Protein AF-X1UZ26-F1 (afdb_monomer_lite)

Secondary structure (DSSP, 8-state):
---EEE--SEETTTEE---SHHHHHHHHHHHHHS-GGGGGG--SEEE--HHHHHHHHHHHHHHTT----SS-EEEEEEEETTEEEEEEEEETTEEEEEE-S-----SSS-HHHHHTT-------TT-GGGS----------S--HHHHHHHHHH-GGGS-TTSSSS--HHHHHHHHHHHSEE----GGG-TT----EEPP-

InterPro domains:
  IPR036188 FAD/NAD(P)-binding domain superfamily [G3DSA:3.50.50.60] (10-134)
  IPR036188 FAD/NAD(P)-binding domain superfamily [SSF51905] (25-139)

Sequence (201 aa):
MCCSVFNCFYKSGHELIVKGNALEFVDELAKAEGPGSSWHNHKGHMIFDIERGKLTLIELLEKAGADYLCDTLATNVIMDGNAVKGVFIDSKSGREAIGAKVVVDATGDADIAHLAGAPLHQIHEGMGARGVRHSYCFRVGNVDVDNFVQYFINNPDQYSPYMDVDWDLKEAYAQYKETGTFLFPHGGGLPGVSAAVAAAR

Structure (mmCIF, N/CA/C/O backbone):
data_AF-X1UZ26-F1
#
_entry.id   AF-X1UZ26-F1
#
loop_
_atom_site.group_PDB
_atom_site.id
_atom_site.type_symbol
_atom_site.label_atom_id
_atom_site.label_alt_id
_atom_site.label_comp_id
_atom_site.label_asym_id
_atom_site.label_entity_id
_atom_site.label_seq_id
_atom_site.pdbx_PDB_ins_code
_atom_site.Cartn_x
_atom_site.Cartn_y
_atom_site.Cartn_z
_atom_site.occupancy
_atom_site.B_iso_or_equiv
_atom_site.auth_seq_id
_atom_site.auth_comp_id
_atom_site.auth_asym_id
_atom_site.auth_atom_id
_atom_site.pdbx_PDB_model_num
ATOM 1 N N . MET A 1 1 ? 10.019 -8.028 -0.158 1.00 52.72 1 MET A N 1
ATOM 2 C CA . MET A 1 1 ? 8.626 -7.930 -0.641 1.00 52.72 1 MET A CA 1
ATOM 3 C C . MET A 1 1 ? 8.608 -6.961 -1.812 1.00 52.72 1 MET A C 1
ATOM 5 O O . MET A 1 1 ? 9.265 -5.938 -1.696 1.00 52.72 1 MET A O 1
ATOM 9 N N . CYS A 1 2 ? 7.979 -7.294 -2.944 1.00 65.25 2 CYS A N 1
ATOM 10 C CA . CYS A 1 2 ? 7.770 -6.325 -4.029 1.00 65.25 2 CYS A CA 1
ATOM 11 C C . CYS A 1 2 ? 6.708 -5.314 -3.580 1.00 65.25 2 CYS A C 1
ATOM 13 O O . CYS A 1 2 ? 5.660 -5.726 -3.088 1.00 65.25 2 CYS A O 1
ATOM 15 N N . CYS A 1 3 ? 6.994 -4.020 -3.706 1.00 80.62 3 CYS A N 1
ATOM 16 C CA . CYS A 1 3 ? 6.112 -2.951 -3.252 1.00 80.62 3 CYS A CA 1
ATOM 17 C C . CYS A 1 3 ? 5.910 -2.000 -4.417 1.00 80.62 3 CYS A C 1
ATOM 19 O O . CYS A 1 3 ? 6.879 -1.502 -4.993 1.00 80.62 3 CYS A O 1
ATOM 21 N N . SER A 1 4 ? 4.652 -1.832 -4.804 1.00 84.94 4 SER A N 1
ATOM 22 C CA . SER A 1 4 ? 4.294 -0.944 -5.891 1.00 84.94 4 SER A CA 1
ATOM 23 C C . SER A 1 4 ? 2.899 -0.380 -5.700 1.00 84.94 4 SER A C 1
ATOM 25 O O . SER A 1 4 ? 2.055 -1.026 -5.076 1.00 84.94 4 SER A O 1
ATOM 27 N N . VAL A 1 5 ? 2.662 0.805 -6.254 1.00 87.88 5 VAL A N 1
ATOM 28 C CA . VAL A 1 5 ? 1.313 1.342 -6.419 1.00 87.88 5 VAL A CA 1
ATOM 29 C C . VAL A 1 5 ? 1.005 1.406 -7.903 1.00 87.88 5 VAL A C 1
ATOM 31 O O . VAL A 1 5 ? 1.757 1.991 -8.679 1.00 87.88 5 VAL A O 1
ATOM 34 N N . PHE A 1 6 ? -0.089 0.768 -8.304 1.00 87.44 6 PHE A N 1
ATOM 35 C CA . PHE A 1 6 ? -0.570 0.839 -9.674 1.00 87.44 6 PHE A CA 1
ATOM 36 C C . PHE A 1 6 ? -1.290 2.168 -9.900 1.00 87.44 6 PHE A C 1
ATOM 38 O O . PHE A 1 6 ? -2.137 2.560 -9.091 1.00 87.44 6 PHE A O 1
ATOM 45 N N . ASN A 1 7 ? -0.962 2.865 -10.987 1.00 88.31 7 ASN A N 1
ATOM 46 C CA . ASN A 1 7 ? -1.547 4.161 -11.291 1.00 88.31 7 ASN A CA 1
ATOM 47 C C . ASN A 1 7 ? -2.984 4.018 -11.826 1.00 88.31 7 ASN A C 1
ATOM 49 O O . ASN A 1 7 ? -3.241 4.103 -13.023 1.00 88.31 7 ASN A O 1
ATOM 53 N N . CYS A 1 8 ? -3.925 3.818 -10.903 1.00 89.00 8 CYS A N 1
ATOM 54 C CA . CYS A 1 8 ? -5.371 3.849 -11.141 1.00 89.00 8 CYS A CA 1
ATOM 55 C C . CYS A 1 8 ? -6.005 5.207 -10.799 1.00 89.00 8 CYS A C 1
ATOM 57 O O . CYS A 1 8 ? -7.230 5.317 -10.722 1.00 89.00 8 CYS A O 1
ATOM 59 N N . PHE A 1 9 ? -5.195 6.236 -10.541 1.00 92.00 9 PHE A N 1
ATOM 60 C CA . PHE A 1 9 ? -5.699 7.537 -10.104 1.00 92.00 9 PHE A CA 1
ATOM 61 C C . PHE A 1 9 ? -6.158 8.407 -11.266 1.00 92.00 9 PHE A C 1
ATOM 63 O O . PHE A 1 9 ? -7.040 9.248 -11.088 1.00 92.00 9 PHE A O 1
ATOM 70 N N . TYR A 1 10 ? -5.601 8.173 -12.451 1.00 89.56 10 TYR A N 1
ATOM 71 C CA . TYR A 1 10 ? -5.863 8.938 -13.660 1.00 89.56 10 TYR A CA 1
ATOM 72 C C . TYR A 1 10 ? -6.483 8.036 -14.727 1.00 89.56 10 TYR A C 1
ATOM 74 O O . TYR A 1 10 ? -6.073 6.890 -14.902 1.00 89.56 10 TYR A O 1
ATOM 82 N N . LYS A 1 11 ? -7.470 8.552 -15.464 1.00 85.19 11 LYS A N 1
ATOM 83 C CA . LYS A 1 11 ? -7.973 7.886 -16.676 1.00 85.19 11 LYS A CA 1
ATOM 84 C C . LYS A 1 11 ? -7.135 8.278 -17.896 1.00 85.19 11 LYS A C 1
ATOM 86 O O . LYS A 1 11 ? -6.340 9.219 -17.849 1.00 85.19 11 LYS A O 1
ATOM 91 N N . SER A 1 12 ? -7.374 7.599 -19.020 1.00 72.75 12 SER A N 1
ATOM 92 C CA . SER A 1 12 ? -6.822 7.999 -20.321 1.00 72.75 12 SER A CA 1
ATOM 93 C C . SER A 1 12 ? -7.105 9.485 -20.599 1.00 72.75 12 SER A C 1
ATOM 95 O O . SER A 1 12 ? -8.237 9.945 -20.432 1.00 72.75 12 SER A O 1
ATOM 97 N N . GLY A 1 13 ? -6.067 10.242 -20.969 1.00 76.06 13 GLY A N 1
ATOM 98 C CA . GLY A 1 13 ? -6.125 11.703 -21.099 1.00 76.06 13 GLY A CA 1
ATOM 99 C C . GLY A 1 13 ? -5.718 12.496 -19.847 1.00 76.06 13 GLY A C 1
ATOM 100 O O . GLY A 1 13 ? -5.940 13.702 -19.821 1.00 76.06 13 GLY A O 1
ATOM 101 N N . HIS A 1 14 ? -5.115 11.851 -18.838 1.00 81.88 14 HIS A N 1
ATOM 102 C CA . HIS A 1 14 ? -4.544 12.482 -17.630 1.00 81.88 14 HIS A CA 1
ATOM 103 C C . HIS A 1 14 ? -5.554 13.222 -16.739 1.00 81.88 14 HIS A C 1
ATOM 105 O O . HIS A 1 14 ? -5.207 14.140 -15.997 1.00 81.88 14 HIS A O 1
ATOM 111 N N . GLU A 1 15 ? -6.819 12.811 -16.772 1.00 89.69 15 GLU A N 1
ATOM 112 C CA . GLU A 1 15 ? -7.827 13.340 -15.855 1.00 89.69 15 GLU A CA 1
ATOM 113 C C . GLU A 1 15 ? -7.826 12.538 -14.549 1.00 89.69 15 GLU A C 1
ATOM 115 O O . GLU A 1 15 ? -7.961 11.312 -14.562 1.00 89.69 15 GLU A O 1
ATOM 120 N N . LEU A 1 16 ? -7.695 13.242 -13.425 1.00 92.88 16 LEU A N 1
ATOM 121 C CA . LEU A 1 16 ? -7.706 12.663 -12.084 1.00 92.88 16 LEU A CA 1
ATOM 122 C C . LEU A 1 16 ? -9.116 12.186 -11.699 1.00 92.88 16 LEU A C 1
ATOM 124 O O . LEU A 1 16 ? -10.034 12.999 -11.570 1.00 92.88 16 LEU A O 1
ATOM 128 N N . ILE A 1 17 ? -9.266 10.884 -11.457 1.00 93.69 17 ILE A N 1
ATOM 129 C CA . ILE A 1 17 ? -10.542 10.224 -11.140 1.00 93.69 17 ILE A CA 1
ATOM 130 C C . ILE A 1 17 ? -10.625 9.682 -9.707 1.00 93.69 17 ILE A C 1
ATOM 132 O O . ILE A 1 17 ? -11.719 9.647 -9.146 1.00 93.69 17 ILE A O 1
ATOM 136 N N . VAL A 1 18 ? -9.503 9.305 -9.084 1.00 92.19 18 VAL A N 1
ATOM 137 C CA . VAL A 1 18 ? -9.460 8.835 -7.686 1.00 92.19 18 VAL A CA 1
ATOM 138 C C . VAL A 1 18 ? -8.665 9.829 -6.849 1.00 92.19 18 VAL A C 1
ATOM 140 O O . VAL A 1 18 ? -7.557 10.205 -7.211 1.00 92.19 18 VAL A O 1
ATOM 143 N N . LYS A 1 19 ? -9.235 10.263 -5.723 1.00 93.00 19 LYS A N 1
ATOM 144 C CA . LYS A 1 19 ? -8.649 11.254 -4.806 1.00 93.00 19 LYS A CA 1
ATOM 145 C C . LYS A 1 19 ? -8.557 10.694 -3.386 1.00 93.00 19 LYS A C 1
ATOM 147 O O . LYS A 1 19 ? -9.145 9.656 -3.089 1.00 93.00 19 LYS A O 1
ATOM 152 N N . GLY A 1 20 ? -7.888 11.434 -2.506 1.00 92.69 20 GLY A N 1
ATOM 153 C CA . GLY A 1 20 ? -7.796 11.155 -1.072 1.00 92.69 20 GLY A CA 1
ATOM 154 C C . GLY A 1 20 ? -6.444 10.573 -0.670 1.00 92.69 20 GLY A C 1
ATOM 155 O O . GLY A 1 20 ? -5.490 10.615 -1.443 1.00 92.69 20 GLY A O 1
ATOM 156 N N . ASN A 1 21 ? -6.387 9.997 0.530 1.00 92.25 21 ASN A N 1
ATOM 157 C CA . ASN A 1 21 ? -5.137 9.636 1.208 1.00 92.25 21 ASN A CA 1
ATOM 158 C C . ASN A 1 21 ? -4.227 8.705 0.392 1.00 92.25 21 ASN A C 1
ATOM 160 O O . ASN A 1 21 ? -3.011 8.782 0.509 1.00 92.25 21 ASN A O 1
ATOM 164 N N . ALA A 1 22 ? -4.796 7.832 -0.447 1.00 91.81 22 ALA A N 1
ATOM 165 C CA . ALA A 1 22 ? -4.006 6.966 -1.319 1.00 91.81 22 ALA A CA 1
ATOM 166 C C . ALA A 1 22 ? -3.228 7.765 -2.379 1.00 91.81 22 ALA A C 1
ATOM 168 O O . ALA A 1 22 ? -2.076 7.446 -2.644 1.00 91.81 22 ALA A O 1
ATOM 169 N N . LEU A 1 23 ? -3.832 8.812 -2.953 1.00 94.12 23 LEU A N 1
ATOM 170 C CA . LEU A 1 23 ? -3.150 9.704 -3.892 1.00 94.12 23 LEU A CA 1
ATOM 171 C C . LEU A 1 23 ? -2.091 10.540 -3.166 1.00 94.12 23 LEU A C 1
ATOM 173 O O . LEU A 1 23 ? -0.967 10.633 -3.642 1.00 94.12 23 LEU A O 1
ATOM 177 N N . GLU A 1 24 ? -2.434 11.086 -1.996 1.00 94.94 24 GLU A N 1
ATOM 178 C CA . GLU A 1 24 ? -1.502 11.861 -1.162 1.00 94.94 24 GLU A CA 1
ATOM 179 C C . GLU A 1 24 ? -0.271 11.035 -0.770 1.00 94.94 24 GLU A C 1
ATOM 181 O O . GLU A 1 24 ? 0.854 11.524 -0.837 1.00 94.94 24 GLU A O 1
ATOM 186 N N . PHE A 1 25 ? -0.470 9.757 -0.432 1.00 94.69 25 PHE A N 1
ATOM 187 C CA . PHE A 1 25 ? 0.620 8.828 -0.160 1.00 94.69 25 PHE A CA 1
ATOM 188 C C . PHE A 1 25 ? 1.555 8.659 -1.356 1.00 94.69 25 PHE A C 1
ATOM 190 O O . PHE A 1 25 ? 2.768 8.794 -1.198 1.00 94.69 25 PHE A O 1
ATOM 197 N N . VAL A 1 26 ? 1.014 8.397 -2.549 1.00 93.19 26 VAL A N 1
ATOM 198 C CA . VAL A 1 26 ? 1.849 8.213 -3.745 1.00 93.19 26 VAL A CA 1
ATOM 199 C C . VAL A 1 26 ? 2.531 9.517 -4.148 1.00 93.19 26 VAL A C 1
ATOM 201 O O . VAL A 1 26 ? 3.689 9.481 -4.545 1.00 93.19 26 VAL A O 1
ATOM 204 N N . ASP A 1 27 ? 1.876 10.667 -3.988 1.00 94.50 27 ASP A N 1
ATOM 205 C CA . ASP A 1 27 ? 2.480 11.977 -4.243 1.00 94.50 27 ASP A CA 1
ATOM 206 C C . ASP A 1 27 ? 3.692 12.247 -3.345 1.00 94.50 27 ASP A C 1
ATOM 208 O O . ASP A 1 27 ? 4.732 12.700 -3.831 1.00 94.50 27 ASP A O 1
ATOM 212 N N . GLU A 1 28 ? 3.589 11.976 -2.043 1.00 94.94 28 GLU A N 1
ATOM 213 C CA . GLU A 1 28 ? 4.722 12.141 -1.126 1.00 94.94 28 GLU A CA 1
ATOM 214 C C . GLU A 1 28 ? 5.821 11.106 -1.396 1.00 94.94 28 GLU A C 1
ATOM 216 O O . GLU A 1 28 ? 7.007 11.443 -1.387 1.00 94.94 28 GLU A O 1
ATOM 221 N N . LEU A 1 29 ? 5.444 9.869 -1.719 1.00 92.56 29 LEU A N 1
ATOM 222 C CA . LEU A 1 29 ? 6.388 8.809 -2.052 1.00 92.56 29 LEU A CA 1
ATOM 223 C C . LEU A 1 29 ? 7.156 9.116 -3.342 1.00 92.56 29 LEU A C 1
ATOM 225 O O . LEU A 1 29 ? 8.376 8.986 -3.381 1.00 92.56 29 LEU A O 1
ATOM 229 N N . ALA A 1 30 ? 6.467 9.600 -4.374 1.00 91.56 30 ALA A N 1
ATOM 230 C CA . ALA A 1 30 ? 7.063 10.004 -5.640 1.00 91.56 30 ALA A CA 1
ATOM 231 C C . ALA A 1 30 ? 8.089 11.128 -5.450 1.00 91.56 30 ALA A C 1
ATOM 233 O O . ALA A 1 30 ? 9.148 11.115 -6.079 1.00 91.56 30 ALA A O 1
ATOM 234 N N . LYS A 1 31 ? 7.811 12.093 -4.561 1.00 91.44 31 LYS A N 1
ATOM 235 C CA . LYS A 1 31 ? 8.775 13.146 -4.197 1.00 91.44 31 LYS A CA 1
ATOM 236 C C . LYS A 1 31 ? 10.015 12.573 -3.513 1.00 91.44 31 LYS A C 1
ATOM 238 O O . LYS A 1 31 ? 11.109 13.070 -3.758 1.00 91.44 31 LYS A O 1
ATOM 243 N N . ALA A 1 32 ? 9.849 11.552 -2.675 1.00 87.56 32 ALA A N 1
ATOM 244 C CA . ALA A 1 32 ? 10.947 10.949 -1.928 1.00 87.56 32 ALA A CA 1
ATOM 245 C C . ALA A 1 32 ? 11.802 9.974 -2.761 1.00 87.56 32 ALA A C 1
ATOM 247 O O . ALA A 1 32 ? 13.003 9.871 -2.525 1.00 87.56 32 ALA A O 1
ATOM 248 N N . GLU A 1 33 ? 11.199 9.286 -3.734 1.00 84.56 33 GLU A N 1
ATOM 249 C CA . GLU A 1 33 ? 11.863 8.296 -4.600 1.00 84.56 33 GLU A CA 1
ATOM 250 C C . GLU A 1 33 ? 12.444 8.913 -5.887 1.00 84.56 33 GLU A C 1
ATOM 252 O O . GLU A 1 33 ? 13.208 8.262 -6.595 1.00 84.56 33 GLU A O 1
ATOM 257 N N . GLY A 1 34 ? 12.107 10.170 -6.206 1.00 83.50 34 GLY A N 1
ATOM 258 C CA . GLY A 1 34 ? 12.688 10.916 -7.329 1.00 83.50 34 GLY A CA 1
ATOM 259 C C . GLY A 1 34 ? 11.727 11.337 -8.449 1.00 83.50 34 GLY A C 1
ATOM 260 O O . GLY A 1 34 ? 11.898 12.458 -8.933 1.00 83.50 34 GLY A O 1
ATOM 261 N N . PRO A 1 35 ? 10.709 10.544 -8.856 1.00 84.19 35 PRO A N 1
ATOM 262 C CA . PRO A 1 35 ? 9.763 10.952 -9.900 1.00 84.19 35 PRO A CA 1
ATOM 263 C C . PRO A 1 35 ? 9.108 12.323 -9.677 1.00 84.19 35 PRO A C 1
ATOM 265 O O . PRO A 1 35 ? 8.790 13.035 -10.629 1.00 84.19 35 PRO A O 1
ATOM 268 N N . GLY A 1 36 ? 8.892 12.723 -8.420 1.00 88.75 36 GLY A N 1
ATOM 269 C CA . GLY A 1 36 ? 8.155 13.945 -8.109 1.00 88.75 36 GLY A CA 1
ATOM 270 C C . GLY A 1 36 ? 6.806 13.937 -8.825 1.00 88.75 36 GLY A C 1
ATOM 271 O O . GLY A 1 36 ? 6.199 12.888 -8.960 1.00 88.75 36 GLY A O 1
ATOM 272 N N . SER A 1 37 ? 6.343 15.069 -9.351 1.00 89.12 37 SER A N 1
ATOM 273 C CA . SER A 1 37 ? 5.051 15.152 -10.053 1.00 89.12 37 SER A CA 1
ATOM 274 C C . SER A 1 37 ? 4.999 14.455 -11.418 1.00 89.12 37 SER A C 1
ATOM 276 O O . SER A 1 37 ? 3.914 14.349 -11.989 1.00 89.12 37 SER A O 1
ATOM 278 N N . SER A 1 38 ? 6.122 13.977 -11.973 1.00 87.94 38 SER A N 1
ATOM 279 C CA . SER A 1 38 ? 6.089 13.312 -13.282 1.00 87.94 38 SER A CA 1
ATOM 280 C C . SER A 1 38 ? 5.333 11.980 -13.236 1.00 87.94 38 SER A C 1
ATOM 282 O O . SER A 1 38 ? 4.787 11.554 -14.257 1.00 87.94 38 SER A O 1
ATOM 284 N N . TRP A 1 39 ? 5.191 11.389 -12.040 1.00 89.31 39 TRP A N 1
ATOM 285 C CA . TRP A 1 39 ? 4.489 10.124 -11.842 1.00 89.31 39 TRP A CA 1
ATOM 286 C C . TRP A 1 39 ? 3.019 10.137 -12.253 1.00 89.31 39 TRP A C 1
ATOM 288 O O . TRP A 1 39 ? 2.482 9.100 -12.637 1.00 89.31 39 TRP A O 1
ATOM 298 N N . HIS A 1 40 ? 2.375 11.308 -12.262 1.00 89.62 40 HIS A N 1
ATOM 299 C CA . HIS A 1 40 ? 0.999 11.470 -12.749 1.00 89.62 40 HIS A CA 1
ATOM 300 C C . HIS A 1 40 ? 0.838 11.031 -14.209 1.00 89.62 40 HIS A C 1
ATOM 302 O O . HIS A 1 40 ? -0.267 10.709 -14.644 1.00 89.62 40 HIS A O 1
ATOM 308 N N . ASN A 1 41 ? 1.939 10.995 -14.963 1.00 86.56 41 ASN A N 1
ATOM 309 C CA . ASN A 1 41 ? 1.973 10.554 -16.352 1.00 86.56 41 ASN A CA 1
ATOM 310 C C . ASN A 1 41 ? 2.468 9.113 -16.522 1.00 86.56 41 ASN A C 1
ATOM 312 O O . ASN A 1 41 ? 2.445 8.602 -17.642 1.00 86.56 41 ASN A O 1
ATOM 316 N N . HIS A 1 42 ? 2.928 8.460 -15.450 1.00 85.62 42 HIS A N 1
ATOM 317 C CA . HIS A 1 42 ? 3.453 7.100 -15.525 1.00 85.62 42 HIS A CA 1
ATOM 318 C C . HIS A 1 42 ? 2.324 6.112 -15.755 1.00 85.62 42 HIS A C 1
ATOM 320 O O . HIS A 1 42 ? 1.288 6.147 -15.084 1.00 85.62 42 HIS A O 1
ATOM 326 N N . LYS A 1 43 ? 2.552 5.192 -16.687 1.00 83.50 43 LYS A N 1
ATOM 327 C CA . LYS A 1 43 ? 1.684 4.041 -16.893 1.00 83.50 43 LYS A CA 1
ATOM 328 C C . LYS A 1 43 ? 2.170 2.896 -16.009 1.00 83.50 43 LYS A C 1
ATOM 330 O O . LYS A 1 43 ? 3.369 2.694 -15.807 1.00 83.50 43 LYS A O 1
ATOM 335 N N . GLY A 1 44 ? 1.227 2.117 -15.499 1.00 80.94 44 GLY A N 1
ATOM 336 C CA . GLY A 1 44 ? 1.543 0.919 -14.742 1.00 80.94 44 GLY A CA 1
ATOM 337 C C . GLY A 1 44 ? 1.884 1.176 -13.277 1.00 80.94 44 GLY A C 1
ATOM 338 O O . GLY A 1 44 ? 1.211 1.935 -12.584 1.00 80.94 44 GLY A O 1
ATOM 339 N N . HIS A 1 45 ? 2.899 0.468 -12.791 1.00 81.56 45 HIS A N 1
ATOM 340 C CA . HIS A 1 45 ? 3.291 0.450 -11.387 1.00 81.56 45 HIS A CA 1
ATOM 341 C C . HIS A 1 45 ? 4.401 1.465 -11.101 1.00 81.56 45 HIS A C 1
ATOM 343 O O . HIS A 1 45 ? 5.458 1.411 -11.727 1.00 81.56 45 HIS A O 1
ATOM 349 N N . MET A 1 46 ? 4.213 2.309 -10.085 1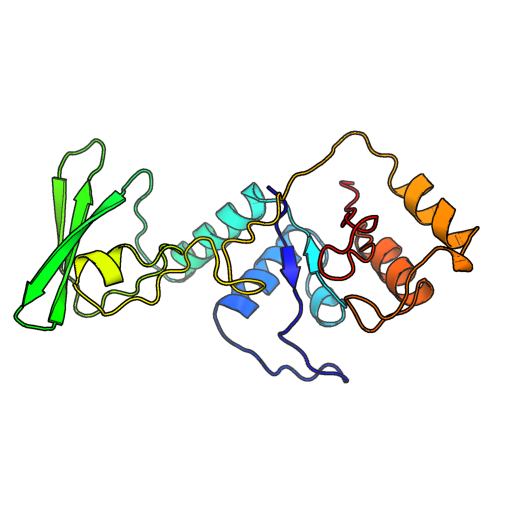.00 82.69 46 MET A N 1
ATOM 350 C CA . MET A 1 46 ? 5.334 2.929 -9.382 1.00 82.69 46 MET A CA 1
ATOM 351 C C . MET A 1 46 ? 5.931 1.885 -8.445 1.00 82.69 46 MET A C 1
ATOM 353 O O . MET A 1 46 ? 5.253 1.443 -7.517 1.00 82.69 46 MET A O 1
ATOM 357 N N . ILE A 1 47 ? 7.174 1.479 -8.687 1.00 83.19 47 ILE A N 1
ATOM 358 C CA . ILE A 1 47 ? 7.924 0.588 -7.796 1.00 83.19 47 ILE A CA 1
ATOM 359 C C . ILE A 1 47 ? 8.738 1.454 -6.839 1.00 83.19 47 ILE A C 1
ATOM 361 O O . ILE A 1 47 ? 9.340 2.431 -7.269 1.00 83.19 47 ILE A O 1
ATOM 365 N N . PHE A 1 48 ? 8.739 1.101 -5.555 1.00 84.88 48 PHE A N 1
ATOM 366 C CA . PHE A 1 48 ? 9.373 1.907 -4.513 1.00 84.88 48 PHE A CA 1
ATOM 367 C C . PHE A 1 48 ? 10.045 1.045 -3.440 1.00 84.88 48 PHE A C 1
ATOM 369 O O . PHE A 1 48 ? 9.727 -0.146 -3.265 1.00 84.88 48 PHE A O 1
ATOM 376 N N . ASP A 1 49 ? 10.967 1.652 -2.692 1.00 87.19 49 ASP A N 1
ATOM 377 C CA . ASP A 1 49 ? 11.558 1.023 -1.516 1.00 87.19 49 ASP A CA 1
ATOM 378 C C . ASP A 1 49 ? 10.554 0.903 -0.356 1.00 87.19 49 ASP A C 1
ATOM 380 O O . ASP A 1 49 ? 9.859 1.843 0.017 1.00 87.19 49 ASP A O 1
ATOM 384 N N . ILE A 1 50 ? 10.485 -0.277 0.264 1.00 88.06 50 ILE A N 1
ATOM 385 C CA . ILE A 1 50 ? 9.470 -0.545 1.294 1.00 88.06 50 ILE A CA 1
ATOM 386 C C . ILE A 1 50 ? 9.718 0.231 2.588 1.00 88.06 50 ILE A C 1
ATOM 388 O O . ILE A 1 50 ? 8.764 0.653 3.238 1.00 88.06 50 ILE A O 1
ATOM 392 N N . GLU A 1 51 ? 10.978 0.439 2.962 1.00 91.75 51 GLU A N 1
ATOM 393 C CA . GLU A 1 51 ? 11.309 1.225 4.144 1.00 91.75 51 GLU A CA 1
ATOM 394 C C . GLU A 1 51 ? 11.027 2.704 3.883 1.00 91.75 51 GLU A C 1
ATOM 396 O O . GLU A 1 51 ? 10.508 3.384 4.771 1.00 91.75 51 GLU A O 1
ATOM 401 N N . ARG A 1 52 ? 11.229 3.180 2.643 1.00 91.50 52 ARG A N 1
ATOM 402 C CA . ARG A 1 52 ? 10.743 4.509 2.252 1.00 91.50 52 ARG A CA 1
ATOM 403 C C . ARG A 1 52 ? 9.229 4.615 2.371 1.00 91.50 52 ARG A C 1
ATOM 405 O O . ARG A 1 52 ? 8.745 5.557 2.988 1.00 91.50 52 ARG A O 1
ATOM 412 N N . GLY A 1 53 ? 8.491 3.640 1.843 1.00 92.94 53 GLY A N 1
ATOM 413 C CA . GLY A 1 53 ? 7.030 3.618 1.922 1.00 92.94 53 GLY A CA 1
ATOM 414 C C . GLY A 1 53 ? 6.513 3.711 3.361 1.00 92.94 53 GLY A C 1
ATOM 415 O O . GLY A 1 53 ? 5.626 4.513 3.644 1.00 92.94 53 GLY A O 1
ATOM 416 N N . LYS A 1 54 ? 7.101 2.945 4.292 1.00 93.50 54 LYS A N 1
ATOM 417 C CA . LYS A 1 54 ? 6.754 3.021 5.723 1.00 93.50 54 LYS A CA 1
ATOM 418 C C . LYS A 1 54 ? 7.044 4.400 6.311 1.00 93.50 54 LYS A C 1
ATOM 420 O O . LYS A 1 54 ? 6.198 4.936 7.020 1.00 93.50 54 LYS A O 1
ATOM 425 N N . LEU A 1 55 ? 8.212 4.970 6.011 1.00 95.19 55 LEU A N 1
ATOM 426 C CA . LEU A 1 55 ? 8.591 6.294 6.500 1.00 95.19 55 LEU A CA 1
ATOM 427 C C . LEU A 1 55 ? 7.617 7.369 6.002 1.00 95.19 55 LEU A C 1
ATOM 429 O O . LEU A 1 55 ? 7.118 8.150 6.803 1.00 95.19 55 LEU A O 1
ATOM 433 N N . THR A 1 56 ? 7.270 7.354 4.713 1.00 95.62 56 THR A N 1
ATOM 434 C CA . THR A 1 56 ? 6.298 8.289 4.132 1.00 95.62 56 THR A CA 1
ATOM 435 C C . THR A 1 56 ? 4.923 8.178 4.797 1.00 95.62 56 THR A C 1
ATOM 437 O O . THR A 1 56 ? 4.283 9.196 5.054 1.00 95.62 56 THR A O 1
ATOM 440 N N . LEU A 1 57 ? 4.461 6.966 5.125 1.00 94.75 57 LEU A N 1
ATOM 441 C CA . LEU A 1 57 ? 3.206 6.783 5.866 1.00 94.75 57 LEU A CA 1
ATOM 442 C C . LEU A 1 57 ? 3.279 7.371 7.281 1.00 94.75 57 LEU A C 1
ATOM 444 O O . LEU A 1 57 ? 2.330 8.025 7.705 1.00 94.75 57 LEU A O 1
ATOM 448 N N . ILE A 1 58 ? 4.393 7.175 7.993 1.00 95.81 58 ILE A N 1
ATOM 449 C CA . ILE A 1 58 ? 4.604 7.762 9.326 1.00 95.81 58 ILE A CA 1
ATOM 450 C C . ILE A 1 58 ? 4.596 9.292 9.243 1.00 95.81 58 ILE A C 1
ATOM 452 O O . ILE A 1 58 ? 3.869 9.938 9.992 1.00 95.81 58 ILE A O 1
ATOM 456 N N . GLU A 1 59 ? 5.312 9.878 8.282 1.00 95.19 59 GLU A N 1
ATOM 457 C CA . GLU A 1 59 ? 5.329 11.331 8.071 1.00 95.19 59 GLU A CA 1
ATOM 458 C C . GLU A 1 59 ? 3.928 11.891 7.776 1.00 95.19 59 GLU A C 1
ATOM 460 O O . GLU A 1 59 ? 3.583 12.986 8.220 1.00 95.19 59 GLU A O 1
ATOM 465 N N . LEU A 1 60 ? 3.099 11.152 7.033 1.00 96.12 60 LEU A N 1
ATOM 466 C CA . LEU A 1 60 ? 1.710 11.532 6.766 1.00 96.12 60 LEU A CA 1
ATOM 467 C C . LEU A 1 60 ? 0.832 11.462 8.020 1.00 96.12 60 LEU A C 1
ATOM 469 O O . LEU A 1 60 ? 0.016 12.360 8.232 1.00 96.12 60 LEU A O 1
ATOM 473 N N . LEU A 1 61 ? 1.013 10.445 8.867 1.00 95.75 61 LEU A N 1
ATOM 474 C CA . LEU A 1 61 ? 0.324 10.346 10.158 1.00 95.75 61 LEU A CA 1
ATOM 475 C C . LEU A 1 61 ? 0.708 11.509 11.082 1.00 95.75 61 LEU A C 1
ATOM 477 O O . LEU A 1 61 ? -0.171 12.149 11.661 1.00 95.75 61 LEU A O 1
ATOM 481 N N . GLU A 1 62 ? 1.997 11.839 11.158 1.00 95.69 62 GLU A N 1
ATOM 482 C CA . GLU A 1 62 ? 2.504 12.962 11.953 1.00 95.69 62 GLU A CA 1
ATOM 483 C C . GLU A 1 62 ? 1.969 14.308 11.451 1.00 95.69 62 GLU A C 1
ATOM 485 O O . GLU A 1 62 ? 1.488 15.116 12.247 1.00 95.69 62 GLU A O 1
ATOM 490 N N . LYS A 1 63 ? 1.967 14.537 10.129 1.00 95.81 63 LYS A N 1
ATOM 491 C CA . LYS A 1 63 ? 1.362 15.735 9.513 1.00 95.81 63 LYS A CA 1
ATOM 492 C C . LYS A 1 63 ? -0.133 15.847 9.820 1.00 95.81 63 LYS A C 1
ATOM 494 O O . LYS A 1 63 ? -0.638 16.956 9.984 1.00 95.81 63 LYS A O 1
ATOM 499 N N . ALA A 1 64 ? -0.834 14.718 9.904 1.00 96.25 64 ALA A N 1
ATOM 500 C CA . ALA A 1 64 ? -2.243 14.666 10.278 1.00 96.25 64 ALA A CA 1
ATOM 501 C C . ALA A 1 64 ? -2.481 14.838 11.792 1.00 96.25 64 ALA A C 1
ATOM 503 O O . ALA A 1 64 ? -3.631 14.993 12.206 1.00 96.25 64 ALA A O 1
ATOM 504 N N . GLY A 1 65 ? -1.427 14.819 12.617 1.00 97.06 65 GLY A N 1
ATOM 505 C CA . GLY A 1 65 ? -1.531 14.846 14.077 1.00 97.06 65 GLY A CA 1
ATOM 506 C C . GLY A 1 65 ? -2.155 13.574 14.655 1.00 97.06 65 GLY A C 1
ATOM 507 O O . GLY A 1 65 ? -2.821 13.640 15.687 1.00 97.06 65 GLY A O 1
ATOM 508 N N . ALA A 1 66 ? -2.004 12.441 13.965 1.00 96.31 66 ALA A N 1
ATOM 509 C CA . ALA A 1 66 ? -2.522 11.155 14.405 1.00 96.31 66 ALA A CA 1
ATOM 510 C C . ALA A 1 66 ? -1.501 10.437 15.298 1.00 96.31 66 ALA A C 1
ATOM 512 O O . ALA A 1 66 ? -0.337 10.288 14.925 1.00 96.31 66 ALA A O 1
ATOM 513 N N . ASP A 1 67 ? -1.954 9.939 16.447 1.00 95.62 67 ASP A N 1
ATOM 514 C CA . ASP A 1 67 ? -1.151 9.045 17.279 1.00 95.62 67 ASP A CA 1
ATOM 515 C C . ASP A 1 67 ? -1.045 7.662 16.621 1.00 95.62 67 ASP A C 1
ATOM 517 O O . ASP A 1 67 ? -2.019 7.138 16.072 1.00 95.62 67 ASP A O 1
ATOM 521 N N . TYR A 1 68 ? 0.132 7.045 16.708 1.00 95.06 68 TYR A N 1
ATOM 522 C CA . TYR A 1 68 ? 0.377 5.696 16.207 1.00 95.06 68 TYR A CA 1
ATOM 523 C C . TYR A 1 68 ? 1.108 4.845 17.247 1.00 95.06 68 TYR A C 1
ATOM 525 O O . TYR A 1 68 ? 1.957 5.327 17.995 1.00 95.06 68 TYR A O 1
ATOM 533 N N . LEU A 1 69 ? 0.768 3.555 17.288 1.00 95.31 69 LEU A N 1
ATOM 534 C CA . LEU A 1 69 ? 1.366 2.576 18.193 1.00 95.31 69 LEU A CA 1
ATOM 535 C C . LEU A 1 69 ? 2.111 1.520 17.373 1.00 95.31 69 LEU A C 1
ATOM 537 O O . LEU A 1 69 ? 1.504 0.780 16.600 1.00 95.31 69 LEU A O 1
ATOM 541 N N . CYS A 1 70 ? 3.427 1.445 17.553 1.00 94.56 70 CYS A N 1
ATOM 542 C CA . CYS A 1 70 ? 4.262 0.387 16.984 1.00 94.56 70 CYS A CA 1
ATOM 543 C C . CYS A 1 70 ? 4.318 -0.819 17.933 1.00 94.56 70 CYS A C 1
ATOM 545 O O . CYS A 1 70 ? 4.005 -0.694 19.118 1.00 94.56 70 CYS A O 1
ATOM 547 N N . ASP A 1 71 ? 4.719 -1.989 17.424 1.00 95.38 71 ASP A N 1
ATOM 548 C CA . ASP A 1 71 ? 4.857 -3.230 18.211 1.00 95.38 71 ASP A CA 1
ATOM 549 C C . ASP A 1 71 ? 3.619 -3.560 19.074 1.00 95.38 71 ASP A C 1
ATOM 551 O O . ASP A 1 71 ? 3.728 -4.067 20.194 1.00 95.38 71 ASP A O 1
ATOM 555 N N . THR A 1 72 ? 2.435 -3.232 18.555 1.00 97.00 72 THR A N 1
ATOM 556 C CA . THR A 1 72 ? 1.154 -3.312 19.258 1.00 97.00 72 THR A CA 1
ATOM 557 C C . THR A 1 72 ? 0.155 -4.057 18.385 1.00 97.00 72 THR A C 1
ATOM 559 O O . THR A 1 72 ? -0.035 -3.705 17.222 1.00 97.00 72 THR A O 1
ATOM 562 N N . LEU A 1 73 ? -0.491 -5.081 18.941 1.00 96.81 73 LEU A N 1
ATOM 563 C CA . LEU A 1 73 ? -1.474 -5.898 18.232 1.00 96.81 73 LEU A CA 1
ATOM 564 C C . LEU A 1 73 ? -2.865 -5.663 18.817 1.00 96.81 73 LEU A C 1
ATOM 566 O O . LEU A 1 73 ? -3.044 -5.772 20.027 1.00 96.81 73 LEU A O 1
ATOM 570 N N . ALA A 1 74 ? -3.858 -5.390 17.975 1.00 97.06 74 ALA A N 1
ATOM 571 C CA . ALA A 1 74 ? -5.255 -5.398 18.392 1.00 97.06 74 ALA A CA 1
ATOM 572 C C . ALA A 1 74 ? -5.747 -6.851 18.480 1.00 97.06 74 ALA A C 1
ATOM 574 O O . ALA A 1 74 ? -5.848 -7.537 17.468 1.00 97.06 74 ALA A O 1
ATOM 575 N N . THR A 1 75 ? -6.010 -7.339 19.694 1.00 97.12 75 THR A N 1
ATOM 576 C CA . THR A 1 75 ? -6.269 -8.768 19.952 1.00 97.12 75 THR A CA 1
ATOM 577 C C . THR A 1 75 ? -7.724 -9.095 20.253 1.00 97.12 75 THR A C 1
ATOM 579 O O . THR A 1 75 ? -8.100 -10.266 20.235 1.00 97.12 75 THR A O 1
ATOM 582 N N . ASN A 1 76 ? -8.555 -8.091 20.543 1.00 97.88 76 ASN A N 1
ATOM 583 C CA . ASN A 1 76 ? -9.996 -8.265 20.724 1.00 97.88 76 ASN A CA 1
ATOM 584 C C . ASN A 1 76 ? -10.743 -6.931 20.524 1.00 97.88 76 ASN A C 1
ATOM 586 O O . ASN A 1 76 ? -10.126 -5.869 20.443 1.00 97.88 76 ASN A O 1
ATOM 590 N N . VAL A 1 77 ? -12.074 -6.962 20.487 1.00 98.25 77 VAL A N 1
ATOM 591 C CA . VAL A 1 77 ? -12.936 -5.781 20.338 1.00 98.25 77 VAL A CA 1
ATOM 592 C C . VAL A 1 77 ? -13.792 -5.540 21.577 1.00 98.25 77 VAL A C 1
ATOM 594 O O . VAL A 1 77 ? -14.157 -6.464 22.304 1.00 98.25 77 VAL A O 1
ATOM 597 N N . ILE A 1 78 ? -14.135 -4.277 21.816 1.00 98.31 78 ILE A N 1
ATOM 598 C CA . ILE A 1 78 ? -15.092 -3.875 22.848 1.00 98.31 78 ILE A CA 1
ATOM 599 C C . ILE A 1 78 ? -16.443 -3.686 22.162 1.00 98.31 78 ILE A C 1
ATOM 601 O O . ILE A 1 78 ? -16.581 -2.800 21.319 1.00 98.31 78 ILE A O 1
ATOM 605 N N . MET A 1 79 ? -17.435 -4.497 22.523 1.00 97.88 79 MET A N 1
ATOM 606 C CA . MET A 1 79 ? -18.769 -4.471 21.916 1.00 97.88 79 MET A CA 1
ATOM 607 C C . MET A 1 79 ? -19.810 -3.883 22.869 1.00 97.88 79 MET A C 1
ATOM 609 O O . MET A 1 79 ? -19.795 -4.152 24.068 1.00 97.88 79 MET A O 1
ATOM 613 N N . ASP A 1 80 ? -20.752 -3.131 22.310 1.00 97.12 80 ASP A N 1
ATOM 614 C CA . ASP A 1 80 ? -21.999 -2.713 22.951 1.00 97.12 80 ASP A CA 1
ATOM 615 C C . ASP A 1 80 ? -23.159 -3.073 22.016 1.00 97.12 80 ASP A C 1
ATOM 617 O O . ASP A 1 80 ? -23.401 -2.415 20.997 1.00 97.12 80 ASP A O 1
ATOM 621 N N . GLY A 1 81 ? -23.809 -4.204 22.300 1.00 95.75 81 GLY A N 1
ATOM 622 C CA . GLY A 1 81 ? -24.754 -4.830 21.379 1.00 95.75 81 GLY A CA 1
ATOM 623 C C . GLY A 1 81 ? -24.092 -5.142 20.035 1.00 95.75 81 GLY A C 1
ATOM 624 O O . GLY A 1 81 ? -23.178 -5.957 19.964 1.00 95.75 81 GLY A O 1
ATOM 625 N N . ASN A 1 82 ? -24.552 -4.473 18.974 1.00 94.94 82 ASN A N 1
ATOM 626 C CA . ASN A 1 82 ? -24.037 -4.630 17.609 1.00 94.94 82 ASN A CA 1
ATOM 627 C C . ASN A 1 82 ? -23.084 -3.492 17.182 1.00 94.94 82 ASN A C 1
ATOM 629 O O . ASN A 1 82 ? -22.894 -3.254 15.991 1.00 94.94 82 ASN A O 1
ATOM 633 N N . ALA A 1 83 ? -22.543 -2.726 18.135 1.00 96.62 83 ALA A N 1
ATOM 634 C CA . ALA A 1 83 ? -21.648 -1.605 17.864 1.00 96.62 83 ALA A CA 1
ATOM 635 C C . ALA A 1 83 ? -20.271 -1.823 18.500 1.00 96.62 83 ALA A C 1
ATOM 637 O O . ALA A 1 83 ? -20.167 -2.061 19.703 1.00 96.62 83 ALA A O 1
ATOM 638 N N . VAL A 1 84 ? -19.212 -1.653 17.705 1.00 98.06 84 VAL A N 1
ATOM 639 C CA . VAL A 1 84 ? -17.831 -1.610 18.205 1.00 98.06 84 VAL A CA 1
ATOM 640 C C . VAL A 1 84 ? -17.604 -0.277 18.926 1.00 98.06 84 VAL A C 1
ATOM 642 O O . VAL A 1 84 ? -17.906 0.791 18.391 1.00 98.06 84 VAL A O 1
ATOM 645 N N . LYS A 1 85 ? -17.072 -0.336 20.148 1.00 98.31 85 LYS A N 1
ATOM 646 C CA . LYS A 1 85 ? -16.754 0.815 21.014 1.00 98.31 85 LYS A CA 1
ATOM 647 C C . LYS A 1 85 ? -15.262 0.985 21.274 1.00 98.31 85 LYS A C 1
ATOM 649 O O . LYS A 1 85 ? -14.873 1.867 22.036 1.00 98.31 85 LYS A O 1
ATOM 654 N N . GLY A 1 86 ? -14.428 0.144 20.676 1.00 98.38 86 GLY A N 1
ATOM 655 C CA . GLY A 1 86 ? -12.989 0.165 20.877 1.00 98.38 86 GLY A CA 1
ATOM 656 C C . GLY A 1 86 ? -12.355 -1.197 20.652 1.00 98.38 86 GLY A C 1
ATOM 657 O O . GLY A 1 86 ? -13.018 -2.142 20.219 1.00 98.38 86 GLY A O 1
ATOM 658 N N . VAL A 1 87 ? -11.072 -1.287 20.977 1.00 98.38 87 VAL A N 1
ATOM 659 C CA . VAL A 1 87 ? -10.261 -2.498 20.832 1.00 98.38 87 VAL A CA 1
ATOM 660 C C . VAL A 1 87 ? -9.456 -2.758 22.099 1.00 98.38 87 VAL A C 1
ATOM 662 O O . VAL A 1 87 ? -9.076 -1.831 22.816 1.00 98.38 87 VAL A O 1
ATOM 665 N N . PHE A 1 88 ? -9.190 -4.030 22.365 1.00 98.44 88 PHE A N 1
ATOM 666 C CA . PHE A 1 88 ? -8.131 -4.439 23.276 1.00 98.44 88 PHE A CA 1
ATOM 667 C C . PHE A 1 88 ? -6.840 -4.583 22.485 1.00 98.44 88 PHE A C 1
ATOM 669 O O . PHE A 1 88 ? -6.839 -5.185 21.409 1.00 98.44 88 PHE A O 1
ATOM 676 N N . ILE A 1 89 ? -5.757 -4.046 23.030 1.00 98.25 89 ILE A N 1
ATOM 677 C CA . ILE A 1 89 ? -4.425 -4.138 22.445 1.00 98.25 89 ILE A CA 1
ATOM 678 C C . ILE A 1 89 ? -3.481 -4.877 23.385 1.00 98.25 89 ILE A C 1
ATOM 680 O O . ILE A 1 89 ? -3.614 -4.773 24.603 1.00 98.25 89 ILE A O 1
ATOM 684 N N . ASP A 1 90 ? -2.513 -5.584 22.814 1.00 98.00 90 ASP A N 1
ATOM 685 C CA . ASP A 1 90 ? -1.390 -6.166 23.537 1.00 98.00 90 ASP A CA 1
ATOM 686 C C . ASP A 1 90 ? -0.078 -5.574 23.020 1.00 98.00 90 ASP A C 1
ATOM 688 O O . ASP A 1 90 ? 0.182 -5.539 21.814 1.00 98.00 90 ASP A O 1
ATOM 692 N N . SER A 1 91 ? 0.759 -5.134 23.954 1.00 97.12 91 SER A N 1
ATOM 693 C CA . SER A 1 91 ? 2.122 -4.670 23.702 1.00 97.12 91 SER A CA 1
ATOM 694 C C . SER A 1 91 ? 3.064 -5.197 24.792 1.00 97.12 91 SER A C 1
ATOM 696 O O . SER A 1 91 ? 2.658 -5.919 25.708 1.00 97.12 91 SER A O 1
ATOM 698 N N . LYS A 1 92 ? 4.344 -4.810 24.750 1.00 96.88 92 LYS A N 1
ATOM 699 C CA . LYS A 1 92 ? 5.297 -5.120 25.834 1.00 96.88 92 LYS A CA 1
ATOM 700 C C . LYS A 1 92 ? 4.926 -4.469 27.175 1.00 96.88 92 LYS A C 1
ATOM 702 O O . LYS A 1 92 ? 5.432 -4.908 28.205 1.00 96.88 92 LYS A O 1
ATOM 707 N N . SER A 1 93 ? 4.044 -3.469 27.169 1.00 95.44 93 SER A N 1
ATOM 708 C CA . SER A 1 93 ? 3.513 -2.824 28.376 1.00 95.44 93 SER A CA 1
ATOM 709 C C . SER A 1 93 ? 2.354 -3.603 29.012 1.00 95.44 93 SER A C 1
ATOM 711 O O . SER A 1 93 ? 1.905 -3.252 30.101 1.00 95.44 93 SER A O 1
ATOM 713 N N . GLY A 1 94 ? 1.895 -4.680 28.368 1.00 96.94 94 GLY A N 1
ATOM 714 C CA . GLY A 1 94 ? 0.744 -5.471 28.786 1.00 96.94 94 GLY A CA 1
ATOM 715 C C . GLY A 1 94 ? -0.490 -5.198 27.929 1.00 96.94 94 GLY A C 1
ATOM 716 O O . GLY A 1 94 ? -0.396 -4.647 26.831 1.00 96.94 94 GLY A O 1
ATOM 717 N N . ARG A 1 95 ? -1.646 -5.636 28.438 1.00 97.81 95 ARG A N 1
ATOM 718 C CA . ARG A 1 95 ? -2.938 -5.480 27.768 1.00 97.81 95 ARG A CA 1
ATOM 719 C C . ARG A 1 95 ? -3.604 -4.172 28.164 1.00 97.81 95 ARG A C 1
ATOM 721 O O . ARG A 1 95 ? -3.783 -3.912 29.353 1.00 97.81 95 ARG A O 1
ATOM 728 N N . GLU A 1 96 ? -4.063 -3.419 27.174 1.00 98.00 96 GLU A N 1
ATOM 729 C CA . GLU A 1 96 ? -4.766 -2.148 27.357 1.00 98.00 96 GLU A CA 1
ATOM 730 C C . GLU A 1 96 ? -6.070 -2.119 26.545 1.00 98.00 96 GLU A C 1
ATOM 732 O O . GLU A 1 96 ? -6.290 -2.936 25.650 1.00 98.00 96 GLU A O 1
ATOM 737 N N . ALA A 1 97 ? -6.961 -1.185 26.878 1.00 98.00 97 ALA A N 1
ATOM 738 C CA . ALA A 1 97 ? -8.227 -0.974 26.185 1.00 98.00 97 ALA A CA 1
ATOM 739 C C . ALA A 1 97 ? -8.274 0.447 25.617 1.00 98.00 97 ALA A C 1
ATOM 741 O O . ALA A 1 97 ? -8.182 1.418 26.369 1.00 98.00 97 ALA A O 1
ATOM 742 N N . ILE A 1 98 ? -8.461 0.566 24.303 1.00 97.94 98 ILE A N 1
ATOM 743 C CA . ILE A 1 98 ? -8.612 1.851 23.616 1.00 97.94 98 ILE A CA 1
ATOM 744 C C . ILE A 1 98 ? -10.073 2.008 23.207 1.00 97.94 98 ILE A C 1
ATOM 746 O O . ILE A 1 98 ? -10.567 1.296 22.333 1.00 97.94 98 ILE A O 1
ATOM 750 N N . GLY A 1 99 ? -10.767 2.953 23.842 1.00 98.12 99 GLY A N 1
ATOM 751 C CA . GLY A 1 99 ? -12.133 3.326 23.480 1.00 98.12 99 GLY A CA 1
ATOM 752 C C . GLY A 1 99 ? -12.169 4.218 22.238 1.00 98.12 99 GLY A C 1
ATOM 753 O O . GLY A 1 99 ? -11.383 5.155 22.118 1.00 98.12 99 GLY A O 1
ATOM 754 N N . ALA A 1 100 ? -13.111 3.966 21.330 1.00 97.62 100 ALA A N 1
ATOM 755 C CA . ALA A 1 100 ? -13.276 4.720 20.093 1.00 97.62 100 ALA A CA 1
ATOM 756 C C . ALA A 1 100 ? -14.756 4.878 19.715 1.00 97.62 100 ALA A C 1
ATOM 758 O O . ALA A 1 100 ? -15.588 4.007 19.965 1.00 97.62 100 ALA A O 1
ATOM 759 N N . LYS A 1 101 ? -15.093 6.002 19.069 1.00 97.50 101 LYS A N 1
ATOM 760 C CA . LYS A 1 101 ? -16.435 6.219 18.493 1.00 97.50 101 LYS A CA 1
ATOM 761 C C . LYS A 1 101 ? -16.639 5.431 17.199 1.00 97.50 101 LYS A C 1
ATOM 763 O O . LYS A 1 101 ? -17.763 5.059 16.884 1.00 97.50 101 LYS A O 1
ATOM 768 N N . VAL A 1 102 ? -15.554 5.240 16.452 1.00 97.12 102 VAL A N 1
ATOM 769 C CA . VAL A 1 102 ? -15.494 4.534 15.173 1.00 97.12 102 VAL A CA 1
ATOM 770 C C . VAL A 1 102 ? -14.182 3.760 15.148 1.00 97.12 102 VAL A C 1
ATOM 772 O O . VAL A 1 102 ? -13.150 4.303 15.537 1.00 97.12 102 VAL A O 1
ATOM 775 N N . VAL A 1 103 ? -14.230 2.514 14.686 1.00 97.56 103 VAL A N 1
ATOM 776 C CA . VAL A 1 103 ? -13.053 1.678 14.433 1.00 97.56 103 VAL A CA 1
ATOM 777 C C . VAL A 1 103 ? -13.034 1.347 12.945 1.00 97.56 103 VAL A C 1
ATOM 779 O O . VAL A 1 103 ? -14.049 0.913 12.401 1.00 97.56 103 VAL A O 1
ATOM 782 N N . VAL A 1 104 ? -11.899 1.585 12.289 1.00 96.50 104 VAL A N 1
ATOM 783 C CA . VAL A 1 104 ? -11.666 1.221 10.886 1.00 96.50 104 VAL A CA 1
ATOM 784 C C . VAL A 1 104 ? -10.746 0.007 10.873 1.00 96.50 104 VAL A C 1
ATOM 786 O O . VAL A 1 104 ? -9.619 0.090 11.354 1.00 96.50 104 VAL A O 1
ATOM 789 N N . ASP A 1 105 ? -11.228 -1.118 10.346 1.00 96.38 105 ASP A N 1
ATOM 790 C CA . ASP A 1 105 ? -10.411 -2.319 10.173 1.00 96.38 105 ASP A CA 1
ATOM 791 C C . ASP A 1 105 ? -9.550 -2.187 8.912 1.00 96.38 105 ASP A C 1
ATOM 793 O O . ASP A 1 105 ? -10.050 -2.251 7.789 1.00 96.38 105 ASP A O 1
ATOM 797 N N . ALA A 1 106 ? -8.252 -1.973 9.117 1.00 94.06 106 ALA A N 1
ATOM 798 C CA . ALA A 1 106 ? -7.239 -1.907 8.069 1.00 94.06 106 ALA A CA 1
ATOM 799 C C . ALA A 1 106 ? -6.165 -2.997 8.249 1.00 94.06 106 ALA A C 1
ATOM 801 O O . ALA A 1 106 ? -5.017 -2.808 7.855 1.00 94.06 106 ALA A O 1
ATOM 802 N N . THR A 1 107 ? -6.525 -4.130 8.865 1.00 92.94 107 THR A N 1
ATOM 803 C CA . THR A 1 107 ? -5.601 -5.252 9.130 1.00 92.94 107 THR A CA 1
ATOM 804 C C . THR A 1 107 ? -5.196 -6.013 7.868 1.00 92.94 107 THR A C 1
ATOM 806 O O . THR A 1 107 ? -4.153 -6.656 7.844 1.00 92.94 107 THR A O 1
ATOM 809 N N . GLY A 1 108 ? -5.999 -5.925 6.803 1.00 87.31 108 GLY A N 1
ATOM 810 C CA . GLY A 1 108 ? -5.820 -6.683 5.560 1.00 87.31 108 GLY A CA 1
ATOM 811 C C . GLY A 1 108 ? -6.492 -8.059 5.587 1.00 87.31 108 GLY A C 1
ATOM 812 O O . GLY A 1 108 ? -7.045 -8.466 4.569 1.00 87.31 108 GLY A O 1
ATOM 813 N N . ASP A 1 109 ? -6.541 -8.703 6.756 1.00 87.69 109 ASP A N 1
ATOM 814 C CA . ASP A 1 109 ? -7.139 -10.033 6.969 1.00 87.69 109 ASP A CA 1
ATOM 815 C C 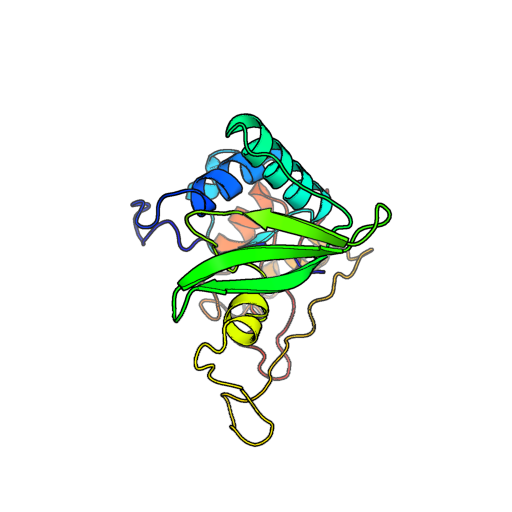. ASP A 1 109 ? -8.550 -9.991 7.591 1.00 87.69 109 ASP A C 1
ATOM 817 O O . ASP A 1 109 ? -9.204 -11.023 7.750 1.00 87.69 109 ASP A O 1
ATOM 821 N N . ALA A 1 110 ? -9.056 -8.784 7.870 1.00 93.31 110 ALA A N 1
ATOM 822 C CA . ALA A 1 110 ? -10.355 -8.527 8.494 1.00 93.31 110 ALA A CA 1
ATOM 823 C C . ALA A 1 110 ? -10.461 -9.048 9.943 1.00 93.31 110 ALA A C 1
ATOM 825 O O . ALA A 1 110 ? -11.531 -9.487 10.376 1.00 93.31 110 ALA A O 1
ATOM 826 N N . ASP A 1 111 ? -9.361 -8.988 10.702 1.00 94.44 111 ASP A N 1
ATOM 827 C CA . ASP A 1 111 ? -9.290 -9.507 12.073 1.00 94.44 111 ASP A CA 1
ATOM 828 C C . ASP A 1 111 ? -10.288 -8.811 13.006 1.00 94.44 111 ASP A C 1
ATOM 830 O O . ASP A 1 111 ? -10.985 -9.462 13.784 1.00 94.44 111 ASP A O 1
ATOM 834 N N . ILE A 1 112 ? -10.409 -7.483 12.921 1.00 97.50 112 ILE A N 1
ATOM 835 C CA . ILE A 1 112 ? -11.300 -6.709 13.797 1.00 97.50 112 ILE A CA 1
ATOM 836 C C . ILE A 1 112 ? -12.757 -6.985 13.437 1.00 97.50 112 ILE A C 1
ATOM 838 O O . ILE A 1 112 ? -13.590 -7.167 14.326 1.00 97.50 112 ILE A O 1
ATOM 842 N N . ALA A 1 113 ? -13.069 -7.067 12.143 1.00 95.94 113 ALA A N 1
ATOM 843 C CA . ALA A 1 113 ? -14.389 -7.458 11.671 1.00 95.94 113 ALA A CA 1
ATOM 844 C C . ALA A 1 113 ? -14.752 -8.882 12.129 1.00 95.94 113 ALA A C 1
ATOM 846 O O . ALA A 1 113 ? -15.865 -9.101 12.614 1.00 95.94 113 ALA A O 1
ATOM 847 N N . HIS A 1 114 ? -13.813 -9.830 12.042 1.00 95.69 114 HIS A N 1
ATOM 848 C CA . HIS A 1 114 ? -13.992 -11.194 12.536 1.00 95.69 114 HIS A CA 1
ATOM 849 C C . HIS A 1 114 ? -14.293 -11.215 14.039 1.00 95.69 114 HIS A C 1
ATOM 851 O O . HIS A 1 114 ? -15.286 -11.805 14.466 1.00 95.69 114 HIS A O 1
ATOM 857 N N . LEU A 1 115 ? -13.469 -10.525 14.834 1.00 96.75 115 LEU A N 1
ATOM 858 C CA . LEU A 1 115 ? -13.609 -10.428 16.289 1.00 96.75 115 LEU A CA 1
ATOM 859 C C . LEU A 1 115 ? -14.926 -9.753 16.705 1.00 96.75 115 LEU A C 1
ATOM 861 O O . LEU A 1 115 ? -15.510 -10.119 17.723 1.00 96.75 115 LEU A O 1
ATOM 865 N N . ALA A 1 116 ? -15.431 -8.815 15.901 1.00 97.38 116 ALA A N 1
ATOM 866 C CA . ALA A 1 116 ? -16.737 -8.182 16.095 1.00 97.38 116 ALA A CA 1
ATOM 867 C C . ALA A 1 116 ? -17.931 -9.071 15.702 1.00 97.38 116 ALA A C 1
ATOM 869 O O . ALA A 1 116 ? -19.078 -8.657 15.870 1.00 97.38 116 ALA A O 1
ATOM 870 N N . GLY A 1 117 ? -17.688 -10.279 15.183 1.00 95.62 117 GLY A N 1
ATOM 871 C CA . GLY A 1 117 ? -18.735 -11.192 14.728 1.00 95.62 117 GLY A CA 1
ATOM 872 C C . GLY A 1 117 ? -19.378 -10.773 13.405 1.00 95.62 117 GLY A C 1
ATOM 873 O O . GLY A 1 117 ? -20.490 -11.211 13.102 1.00 95.62 117 GLY A O 1
ATOM 874 N N . ALA A 1 118 ? -18.713 -9.924 12.614 1.00 95.44 118 ALA A N 1
ATOM 875 C CA . ALA A 1 118 ? -19.209 -9.549 11.299 1.00 95.44 118 ALA A CA 1
ATOM 876 C C . ALA A 1 118 ? -19.215 -10.772 10.359 1.00 95.44 118 ALA A C 1
ATOM 878 O O . ALA A 1 118 ? -18.303 -11.602 10.411 1.00 95.44 118 ALA A O 1
ATOM 879 N N . PRO A 1 119 ? -20.218 -10.906 9.474 1.00 92.69 119 PRO A N 1
ATOM 880 C CA . PRO A 1 119 ? -20.216 -11.964 8.475 1.00 92.69 119 PRO A CA 1
ATOM 881 C C . PRO A 1 119 ? -19.057 -11.751 7.493 1.00 92.69 119 PRO A C 1
ATOM 883 O O . PRO A 1 119 ? -18.975 -10.712 6.838 1.00 92.69 119 PRO A O 1
ATOM 886 N N . LEU A 1 120 ? -18.180 -12.750 7.374 1.00 90.50 120 LEU A N 1
ATOM 887 C CA . LEU A 1 120 ? -17.039 -12.734 6.459 1.00 90.50 120 LEU A CA 1
ATOM 888 C C . LEU A 1 120 ? -17.199 -13.782 5.359 1.00 90.50 120 LEU A C 1
ATOM 890 O O . LEU A 1 120 ? -17.672 -14.895 5.592 1.00 90.50 120 LEU A O 1
ATOM 894 N N . HIS A 1 121 ? -16.744 -13.439 4.157 1.00 86.00 121 HIS A N 1
ATOM 895 C CA . HIS A 1 121 ? -16.599 -14.392 3.064 1.00 86.00 121 HIS A CA 1
ATOM 896 C C . HIS A 1 121 ? -15.196 -14.991 3.096 1.00 86.00 121 HIS A C 1
ATOM 898 O O . HIS A 1 121 ? -14.241 -14.382 2.622 1.00 86.00 121 HIS A O 1
ATOM 904 N N . GLN A 1 122 ? -15.075 -16.194 3.653 1.00 76.88 122 GLN A N 1
ATOM 905 C CA . GLN A 1 122 ? -13.812 -16.924 3.666 1.00 76.88 122 GLN A CA 1
ATOM 906 C C . GLN A 1 122 ? -13.579 -17.627 2.329 1.00 76.88 122 GLN A C 1
ATOM 908 O O . GLN A 1 122 ? -14.457 -18.313 1.803 1.00 76.88 122 GLN A O 1
ATOM 913 N N . ILE A 1 123 ? -12.372 -17.472 1.793 1.00 75.00 123 ILE A N 1
ATOM 914 C CA . ILE A 1 123 ? -11.911 -18.211 0.622 1.00 75.00 123 ILE A CA 1
ATOM 915 C C . ILE A 1 123 ? -11.308 -19.527 1.115 1.00 75.00 123 ILE A C 1
ATOM 917 O O . ILE A 1 123 ? -10.443 -19.521 1.985 1.00 75.00 123 ILE A O 1
ATOM 921 N N . HIS A 1 124 ? -11.740 -20.655 0.553 1.00 69.56 124 HIS A N 1
ATOM 922 C CA . HIS A 1 124 ? -11.215 -21.976 0.901 1.00 69.56 124 HIS A CA 1
ATOM 923 C C . HIS A 1 124 ? -10.727 -22.740 -0.334 1.00 69.56 124 HIS A C 1
ATOM 925 O O . HIS A 1 124 ? -11.064 -22.412 -1.480 1.00 69.56 124 HIS A O 1
ATOM 931 N N . GLU A 1 125 ? -9.910 -23.769 -0.095 1.00 61.81 125 GLU A N 1
ATOM 932 C CA . GLU A 1 125 ? -9.463 -24.689 -1.139 1.00 61.81 125 GLU A CA 1
ATOM 933 C C . GLU A 1 125 ? -10.672 -25.265 -1.901 1.00 61.81 125 GLU A C 1
ATOM 935 O O . GLU A 1 125 ? -11.749 -25.487 -1.342 1.00 61.81 125 GLU A O 1
ATOM 940 N N . GLY A 1 126 ? -10.525 -25.436 -3.217 1.00 65.12 126 GLY A N 1
ATOM 941 C CA . GLY A 1 126 ? -11.597 -25.930 -4.090 1.00 65.12 126 GLY A CA 1
ATOM 942 C C . GLY A 1 126 ? -12.504 -24.861 -4.718 1.00 65.12 126 GLY A C 1
ATOM 943 O O . GLY A 1 126 ? -13.284 -25.196 -5.604 1.00 65.12 126 GLY A O 1
ATOM 944 N N . MET A 1 127 ? -12.363 -23.571 -4.381 1.00 68.12 127 MET A N 1
ATOM 945 C CA . MET A 1 127 ? -13.110 -22.475 -5.039 1.00 68.12 127 MET A CA 1
ATOM 946 C C . MET A 1 127 ? -12.607 -22.098 -6.458 1.00 68.12 127 MET A C 1
ATOM 948 O O . MET A 1 127 ? -12.897 -21.014 -6.975 1.00 68.12 127 MET A O 1
ATOM 952 N N . GLY A 1 128 ? -11.845 -22.973 -7.123 1.00 63.81 128 GLY A N 1
ATOM 953 C CA . GLY A 1 128 ? -11.330 -22.749 -8.480 1.00 63.81 128 GLY A CA 1
ATOM 954 C C . GLY A 1 128 ? -10.489 -21.471 -8.601 1.00 63.81 128 GLY A C 1
ATOM 955 O O . GLY A 1 128 ? -9.667 -21.172 -7.740 1.00 63.81 128 GLY A O 1
ATOM 956 N N . ALA A 1 129 ? -10.712 -20.676 -9.653 1.00 56.03 129 ALA A N 1
ATOM 957 C CA . ALA A 1 129 ? -10.009 -19.406 -9.882 1.00 56.03 129 ALA A CA 1
ATOM 958 C C . ALA A 1 129 ? -10.252 -18.326 -8.798 1.00 56.03 129 ALA A C 1
ATOM 960 O O . ALA A 1 129 ? -9.606 -17.281 -8.828 1.00 56.03 129 ALA A O 1
ATOM 961 N N . ARG A 1 130 ? -11.175 -18.560 -7.854 1.00 54.50 130 ARG A N 1
ATOM 962 C CA . ARG A 1 130 ? -11.421 -17.705 -6.681 1.00 54.50 130 ARG A CA 1
ATOM 963 C C . ARG A 1 130 ? -10.788 -18.248 -5.396 1.00 54.50 130 ARG A C 1
ATOM 965 O O . ARG A 1 130 ? -10.991 -17.651 -4.350 1.00 54.50 130 ARG A O 1
ATOM 972 N N . GLY A 1 131 ? -10.084 -19.381 -5.463 1.00 59.00 131 GLY A N 1
ATOM 973 C CA . GLY A 1 131 ? -9.351 -19.958 -4.336 1.00 59.00 131 GLY A CA 1
ATOM 974 C C . GLY A 1 131 ? -8.145 -19.114 -3.918 1.00 59.00 131 GLY A C 1
ATOM 975 O O . GLY A 1 131 ? -7.812 -18.120 -4.564 1.00 59.00 131 GLY A O 1
ATOM 976 N N . VAL A 1 132 ? -7.486 -19.536 -2.837 1.00 54.69 132 VAL A N 1
ATOM 977 C CA . VAL A 1 132 ? -6.322 -18.869 -2.237 1.00 54.69 132 VAL A CA 1
ATOM 978 C C . VAL A 1 132 ? -5.170 -18.802 -3.249 1.00 54.69 132 VAL A C 1
ATOM 980 O O . VAL A 1 132 ? -4.374 -19.728 -3.381 1.00 54.69 132 VAL A O 1
ATOM 983 N N . ARG A 1 133 ? -5.094 -17.710 -4.014 1.00 57.09 133 ARG A N 1
ATOM 984 C CA . ARG A 1 133 ? -3.960 -17.398 -4.887 1.00 57.09 133 ARG A CA 1
ATOM 985 C C . ARG A 1 133 ? -3.156 -16.286 -4.247 1.00 57.09 133 ARG A C 1
ATOM 987 O O . ARG A 1 133 ? -3.369 -15.113 -4.531 1.00 57.09 133 ARG A O 1
ATOM 994 N N . HIS A 1 134 ? -2.224 -16.664 -3.383 1.00 57.53 134 HIS A N 1
ATOM 995 C CA . HIS A 1 134 ? -1.148 -15.756 -3.021 1.00 57.53 134 HIS A CA 1
ATOM 996 C C . HIS A 1 134 ? -0.099 -15.807 -4.127 1.00 57.53 134 HIS A C 1
ATOM 998 O O . HIS A 1 134 ? 0.522 -16.843 -4.364 1.00 57.53 134 HIS A O 1
ATOM 1004 N N . SER A 1 135 ? 0.095 -14.686 -4.815 1.00 62.75 135 SER A N 1
ATOM 1005 C CA . SER A 1 135 ? 1.266 -14.510 -5.666 1.00 62.75 135 SER A CA 1
ATOM 1006 C C . SER A 1 135 ? 2.500 -14.440 -4.773 1.00 62.75 135 SER A C 1
ATOM 1008 O O . SER A 1 135 ? 2.550 -13.646 -3.832 1.00 62.75 135 SER A O 1
ATOM 1010 N N . TYR A 1 136 ? 3.503 -15.271 -5.053 1.00 67.56 136 TYR A N 1
ATOM 1011 C CA . TYR A 1 136 ? 4.770 -15.186 -4.340 1.00 67.56 136 TYR A CA 1
ATOM 1012 C C . TYR A 1 136 ? 5.541 -13.956 -4.831 1.00 67.56 136 TYR A C 1
ATOM 1014 O O . TYR A 1 136 ? 6.106 -13.952 -5.923 1.00 67.56 136 TYR A O 1
ATOM 1022 N N . CYS A 1 137 ? 5.537 -12.892 -4.030 1.00 72.75 137 CYS A N 1
ATOM 1023 C CA . CYS A 1 137 ? 6.192 -11.630 -4.360 1.00 72.75 137 CYS A CA 1
ATOM 1024 C C . CYS A 1 137 ? 7.586 -11.553 -3.726 1.00 72.75 137 CYS A C 1
ATOM 1026 O O . CYS A 1 137 ? 7.729 -11.285 -2.530 1.00 72.75 137 CYS A O 1
ATOM 1028 N N . PHE A 1 138 ? 8.629 -11.701 -4.538 1.00 74.50 138 PHE A N 1
ATOM 1029 C CA . PHE A 1 138 ? 10.026 -11.603 -4.111 1.00 74.50 138 PHE A CA 1
ATOM 1030 C C . PHE A 1 138 ? 10.765 -10.483 -4.854 1.00 74.50 138 PHE A C 1
ATOM 1032 O O . PHE A 1 138 ? 10.265 -9.926 -5.827 1.00 74.50 138 PHE A O 1
ATOM 1039 N N . ARG A 1 139 ? 11.946 -10.112 -4.349 1.00 79.19 139 ARG A N 1
ATOM 1040 C CA . ARG A 1 139 ? 12.883 -9.205 -5.024 1.00 79.19 139 ARG A CA 1
ATOM 1041 C C . ARG A 1 139 ? 14.162 -9.980 -5.311 1.00 79.19 139 ARG A C 1
ATOM 1043 O O . ARG A 1 139 ? 14.609 -10.744 -4.457 1.00 79.19 139 ARG A O 1
ATOM 1050 N N . VAL A 1 140 ? 14.740 -9.761 -6.485 1.00 83.50 140 VAL A N 1
ATOM 1051 C CA . VAL A 1 140 ? 16.043 -10.313 -6.867 1.00 83.50 140 VAL A CA 1
ATOM 1052 C C . VAL A 1 140 ? 17.003 -9.145 -7.037 1.00 83.50 140 VAL A C 1
ATOM 1054 O O . VAL A 1 140 ? 16.730 -8.234 -7.810 1.00 83.50 140 VAL A O 1
ATOM 1057 N N . GLY A 1 141 ? 18.092 -9.151 -6.271 1.00 86.00 141 GLY A N 1
ATOM 1058 C CA . GLY A 1 141 ? 19.183 -8.187 -6.418 1.00 86.00 141 GLY A CA 1
ATOM 1059 C C . GLY A 1 141 ? 20.277 -8.704 -7.352 1.00 86.00 141 GLY A C 1
ATOM 1060 O O . GLY A 1 141 ? 20.241 -9.858 -7.774 1.00 86.00 141 GLY A O 1
ATOM 1061 N N . ASN A 1 142 ? 21.277 -7.860 -7.627 1.00 88.00 142 ASN A N 1
ATOM 1062 C CA . ASN A 1 142 ? 22.419 -8.193 -8.489 1.00 88.00 142 ASN A CA 1
ATOM 1063 C C . ASN A 1 142 ? 22.002 -8.636 -9.909 1.00 88.00 142 ASN A C 1
ATOM 1065 O O . ASN A 1 142 ? 22.578 -9.558 -10.486 1.00 88.00 142 ASN A O 1
ATOM 1069 N N . VAL A 1 143 ? 20.968 -7.984 -10.446 1.00 88.19 143 VAL A N 1
ATOM 1070 C CA . VAL A 1 143 ? 20.485 -8.161 -11.819 1.00 88.19 143 VAL A CA 1
ATOM 1071 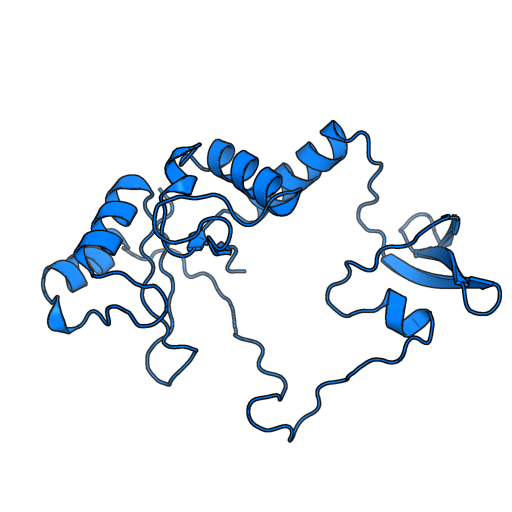C C . VAL A 1 143 ? 20.967 -6.978 -12.649 1.00 88.19 143 VAL A C 1
ATOM 1073 O O . VAL A 1 143 ? 20.769 -5.830 -12.257 1.00 88.19 143 VAL A O 1
ATOM 1076 N N . ASP A 1 144 ? 21.570 -7.256 -13.802 1.00 91.88 144 ASP A N 1
ATOM 1077 C CA . ASP A 1 144 ? 21.883 -6.231 -14.799 1.00 91.88 144 ASP A CA 1
ATOM 1078 C C . ASP A 1 144 ? 20.600 -5.850 -15.551 1.00 91.88 144 ASP A C 1
ATOM 1080 O O . ASP A 1 144 ? 20.220 -6.463 -16.555 1.00 91.88 144 ASP A O 1
ATOM 1084 N N . VAL A 1 145 ? 19.881 -4.876 -14.991 1.00 90.25 145 VAL A N 1
ATOM 1085 C CA . VAL A 1 145 ? 18.601 -4.418 -15.537 1.00 90.25 145 VAL A CA 1
ATOM 1086 C C . VAL A 1 145 ? 18.797 -3.673 -16.854 1.00 90.25 145 VAL A C 1
ATOM 1088 O O . VAL A 1 145 ? 17.978 -3.837 -17.754 1.00 90.25 145 VAL A O 1
ATOM 1091 N N . ASP A 1 146 ? 19.892 -2.926 -17.017 1.00 93.12 146 ASP A N 1
ATOM 1092 C CA . ASP A 1 146 ? 20.195 -2.235 -18.273 1.00 93.12 146 ASP A CA 1
ATOM 1093 C C . ASP A 1 146 ? 20.342 -3.242 -19.423 1.00 93.12 146 ASP A C 1
ATOM 1095 O O . ASP A 1 146 ? 19.719 -3.080 -20.475 1.00 93.12 146 ASP A O 1
ATOM 1099 N N . ASN A 1 147 ? 21.092 -4.329 -19.213 1.00 94.19 147 ASN A N 1
ATOM 1100 C CA . ASN A 1 147 ? 21.233 -5.389 -20.209 1.00 94.19 147 ASN A CA 1
ATOM 1101 C C . ASN A 1 147 ? 19.912 -6.140 -20.457 1.00 94.19 147 ASN A C 1
ATOM 1103 O O . ASN A 1 147 ? 19.594 -6.466 -21.602 1.00 94.19 147 ASN A O 1
ATOM 1107 N N . PHE A 1 148 ? 19.111 -6.381 -19.412 1.00 92.12 148 PHE A N 1
ATOM 1108 C CA . PHE A 1 148 ? 17.779 -6.984 -19.551 1.00 92.12 148 PHE A CA 1
ATOM 1109 C C . PHE A 1 148 ? 16.844 -6.121 -20.408 1.00 92.12 148 PHE A C 1
ATOM 1111 O O . PHE A 1 148 ? 16.198 -6.628 -21.323 1.00 92.12 148 PHE A O 1
ATOM 1118 N N . VAL A 1 149 ? 16.802 -4.809 -20.169 1.00 92.88 149 VAL A N 1
ATOM 1119 C CA . VAL A 1 149 ? 16.017 -3.875 -20.986 1.00 92.88 149 VAL A CA 1
ATOM 1120 C C . VAL A 1 149 ? 16.549 -3.850 -22.418 1.00 92.88 149 VAL A C 1
ATOM 1122 O O . VAL A 1 149 ? 15.771 -3.968 -23.366 1.00 92.88 149 VAL A O 1
ATOM 1125 N N . GLN A 1 150 ? 17.871 -3.768 -22.595 1.00 95.00 150 GLN A N 1
ATOM 1126 C CA . GLN A 1 150 ? 18.496 -3.727 -23.917 1.00 95.00 150 GLN A CA 1
ATOM 1127 C C . GLN A 1 150 ? 18.222 -4.993 -24.742 1.00 95.00 150 GLN A C 1
ATOM 1129 O O . GLN A 1 150 ? 18.084 -4.908 -25.965 1.00 95.00 150 GLN A O 1
ATOM 1134 N N . TYR A 1 151 ? 18.087 -6.154 -24.095 1.00 94.50 151 TYR A N 1
ATOM 1135 C CA . TYR A 1 151 ? 17.674 -7.388 -24.755 1.00 94.50 151 TYR A CA 1
ATOM 1136 C C . TYR A 1 151 ? 16.333 -7.225 -25.480 1.00 94.50 151 TYR A C 1
ATOM 1138 O O . TYR A 1 151 ? 16.250 -7.557 -26.662 1.00 94.50 151 TYR A O 1
ATOM 1146 N N . PHE A 1 152 ? 15.311 -6.665 -24.825 1.00 93.56 152 PHE A N 1
ATOM 1147 C CA . PHE A 1 152 ? 14.002 -6.451 -25.455 1.00 93.56 152 PHE A CA 1
ATOM 1148 C C . PHE A 1 152 ? 14.036 -5.366 -26.523 1.00 93.56 152 PHE A C 1
ATOM 1150 O O . PHE A 1 152 ? 13.366 -5.503 -27.540 1.00 93.56 152 PHE A O 1
ATOM 1157 N N . ILE A 1 153 ? 14.859 -4.327 -26.355 1.00 93.81 153 ILE A N 1
ATOM 1158 C CA . ILE A 1 153 ? 15.073 -3.324 -27.410 1.00 93.81 153 ILE A CA 1
ATOM 1159 C C . ILE A 1 153 ? 15.630 -3.968 -28.686 1.00 93.81 153 ILE A C 1
ATOM 1161 O O . ILE A 1 153 ? 15.215 -3.609 -29.787 1.00 93.81 153 ILE A O 1
ATOM 1165 N N . ASN A 1 154 ? 16.536 -4.938 -28.544 1.00 96.19 154 ASN A N 1
ATOM 1166 C CA . ASN A 1 154 ? 17.130 -5.653 -29.673 1.00 96.19 154 ASN A CA 1
ATOM 1167 C C . ASN A 1 154 ? 16.238 -6.789 -30.213 1.00 96.19 154 ASN A C 1
ATOM 1169 O O . ASN A 1 154 ? 16.429 -7.207 -31.352 1.00 96.19 154 ASN A O 1
ATOM 1173 N N . ASN A 1 155 ? 15.279 -7.276 -29.418 1.00 95.06 155 ASN A N 1
ATOM 1174 C CA . ASN A 1 155 ? 14.360 -8.373 -29.749 1.00 95.06 155 ASN A CA 1
ATOM 1175 C C . ASN A 1 155 ? 12.901 -7.958 -29.449 1.00 95.06 155 ASN A C 1
ATOM 1177 O O . ASN A 1 155 ? 12.273 -8.502 -28.534 1.00 95.06 155 ASN A O 1
ATOM 1181 N N . PRO A 1 156 ? 12.356 -6.952 -30.160 1.00 92.88 156 PRO A N 1
ATOM 1182 C CA . PRO A 1 156 ? 11.065 -6.349 -29.818 1.00 92.88 156 PRO A CA 1
ATOM 1183 C C . PRO A 1 156 ? 9.876 -7.310 -29.953 1.00 92.88 156 PRO A C 1
ATOM 1185 O O . PRO A 1 156 ? 8.853 -7.106 -29.307 1.00 92.88 156 PRO A O 1
A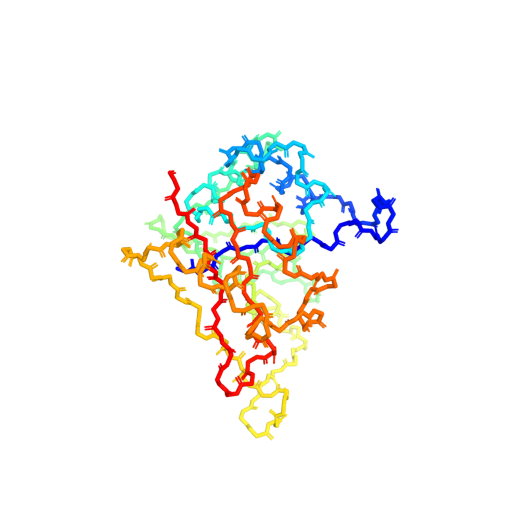TOM 1188 N N . ASP A 1 157 ? 10.008 -8.363 -30.760 1.00 92.12 157 ASP A N 1
ATOM 1189 C CA . ASP A 1 157 ? 9.030 -9.439 -30.942 1.00 92.12 157 ASP A CA 1
ATOM 1190 C C . ASP A 1 157 ? 8.863 -10.332 -29.702 1.00 92.12 157 ASP A C 1
ATOM 1192 O O . ASP A 1 157 ? 7.862 -11.036 -29.583 1.00 92.12 157 ASP A O 1
ATOM 1196 N N . GLN A 1 158 ? 9.811 -10.278 -28.762 1.00 89.56 158 GLN A N 1
ATOM 1197 C CA . GLN A 1 158 ? 9.762 -11.030 -27.506 1.00 89.56 158 GLN A CA 1
ATOM 1198 C C . GLN A 1 158 ? 9.178 -10.230 -26.335 1.00 89.56 158 GLN A C 1
ATOM 1200 O O . GLN A 1 158 ? 8.962 -10.781 -25.254 1.00 89.56 158 GLN A O 1
ATOM 1205 N N . TYR A 1 159 ? 8.904 -8.937 -26.522 1.00 88.31 159 TYR A N 1
ATOM 1206 C CA . TYR A 1 159 ? 8.129 -8.163 -25.558 1.00 88.31 159 TYR A CA 1
ATOM 1207 C C . TYR A 1 159 ? 6.636 -8.397 -25.809 1.00 88.31 159 TYR A C 1
ATOM 1209 O O . TYR A 1 159 ? 6.196 -8.387 -26.954 1.00 88.31 159 TYR A O 1
ATOM 1217 N N . SER A 1 160 ? 5.847 -8.598 -24.752 1.00 87.94 160 SER A N 1
ATOM 1218 C CA . SER A 1 160 ? 4.396 -8.819 -24.853 1.00 87.94 160 SER A CA 1
ATOM 1219 C C . SER A 1 160 ? 3.615 -7.525 -24.568 1.00 87.94 160 SER A C 1
ATOM 1221 O O . SER A 1 160 ? 3.207 -7.305 -23.428 1.00 87.94 160 SER A O 1
ATOM 1223 N N . PRO A 1 161 ? 3.413 -6.626 -25.550 1.00 88.25 161 PRO A N 1
ATOM 1224 C CA . PRO A 1 161 ? 2.729 -5.360 -25.305 1.00 88.25 161 PRO A CA 1
ATOM 1225 C C . PRO A 1 161 ? 1.249 -5.579 -24.959 1.00 88.25 161 PRO A C 1
ATOM 1227 O O . PRO A 1 161 ? 0.671 -6.615 -25.290 1.00 88.25 161 PRO A O 1
ATOM 1230 N N . TYR A 1 162 ? 0.628 -4.583 -24.321 1.00 86.81 162 TYR A N 1
ATOM 1231 C CA . TYR A 1 162 ? -0.819 -4.556 -24.036 1.00 86.81 162 TYR A CA 1
ATOM 1232 C C . TYR A 1 162 ? -1.358 -5.717 -23.176 1.00 86.81 162 TYR A C 1
ATOM 1234 O O . TYR A 1 162 ? -2.545 -6.035 -23.233 1.00 86.81 162 TYR A O 1
ATOM 1242 N N . MET A 1 163 ? -0.496 -6.370 -22.391 1.00 83.12 163 MET A N 1
ATOM 1243 C CA . MET A 1 163 ? -0.865 -7.539 -21.587 1.00 83.12 163 MET A CA 1
ATOM 1244 C C . MET A 1 163 ? -1.394 -7.160 -20.194 1.00 83.12 163 MET A C 1
ATOM 1246 O O . MET A 1 163 ? -2.526 -7.504 -19.870 1.00 83.12 163 MET A O 1
ATOM 1250 N N . ASP A 1 164 ? -0.608 -6.436 -19.389 1.00 79.00 164 ASP A N 1
ATOM 1251 C CA . ASP A 1 164 ? -1.035 -5.964 -18.054 1.00 79.00 164 ASP A CA 1
ATOM 1252 C C . ASP A 1 164 ? -1.266 -4.445 -18.007 1.00 79.00 164 ASP A C 1
ATOM 1254 O O . ASP A 1 164 ? -2.038 -3.941 -17.194 1.00 79.00 164 ASP A O 1
ATOM 1258 N N . VAL A 1 165 ? -0.597 -3.707 -18.895 1.00 82.12 165 VAL A N 1
ATOM 1259 C CA . VAL A 1 165 ? -0.695 -2.252 -19.044 1.00 82.12 165 VAL A CA 1
ATOM 1260 C C . VAL A 1 165 ? -0.864 -1.937 -20.522 1.00 82.12 165 VAL A C 1
ATOM 1262 O O . VAL A 1 165 ? -0.228 -2.568 -21.369 1.00 82.12 165 VAL A O 1
ATOM 1265 N N . ASP A 1 166 ? -1.716 -0.959 -20.827 1.00 85.12 166 ASP A N 1
ATOM 1266 C CA . ASP A 1 166 ? -1.975 -0.487 -22.190 1.00 85.12 166 ASP A CA 1
ATOM 1267 C C . ASP A 1 166 ? -0.809 0.374 -22.709 1.00 85.12 166 ASP A C 1
ATOM 1269 O O . ASP A 1 166 ? -0.854 1.613 -22.721 1.00 85.12 166 ASP A O 1
ATOM 1273 N N . TRP A 1 167 ? 0.292 -0.302 -23.043 1.00 86.38 167 TRP A N 1
ATOM 1274 C CA . TRP A 1 167 ? 1.489 0.307 -23.607 1.00 86.38 167 TRP A CA 1
ATOM 1275 C C . TRP A 1 167 ? 2.317 -0.653 -24.471 1.00 86.38 167 TRP A C 1
ATOM 1277 O O . TRP A 1 167 ? 2.220 -1.883 -24.360 1.00 86.38 167 TRP A O 1
ATOM 1287 N N . ASP A 1 168 ? 3.145 -0.074 -25.337 1.00 90.50 168 ASP A N 1
ATOM 1288 C CA . ASP A 1 168 ? 4.145 -0.802 -26.114 1.00 90.50 168 ASP A CA 1
ATOM 1289 C C . ASP A 1 168 ? 5.551 -0.754 -25.477 1.00 90.50 168 ASP A C 1
ATOM 1291 O O . ASP A 1 168 ? 5.802 -0.095 -24.464 1.00 90.50 168 ASP A O 1
ATOM 1295 N N . LEU A 1 169 ? 6.505 -1.461 -26.091 1.00 91.19 169 LEU A N 1
ATOM 1296 C CA . LEU A 1 169 ? 7.899 -1.472 -25.640 1.00 91.19 169 LEU A CA 1
ATOM 1297 C C . LEU A 1 169 ? 8.549 -0.076 -25.670 1.00 91.19 169 LEU A C 1
ATOM 1299 O O . LEU A 1 169 ? 9.430 0.205 -24.857 1.00 91.19 169 LEU A O 1
ATOM 1303 N N . LYS A 1 170 ? 8.154 0.808 -26.596 1.00 91.75 170 LYS A N 1
ATOM 1304 C CA . LYS A 1 170 ? 8.741 2.152 -26.706 1.00 91.75 170 LYS A CA 1
ATOM 1305 C C . LYS A 1 170 ? 8.313 3.016 -25.530 1.00 91.75 170 LYS A C 1
ATOM 1307 O O . LYS A 1 170 ? 9.146 3.731 -24.976 1.00 91.75 170 LYS A O 1
ATOM 1312 N N . GLU A 1 171 ? 7.044 2.936 -25.150 1.00 90.00 171 GLU A N 1
ATOM 1313 C CA . GLU A 1 171 ? 6.489 3.613 -23.981 1.00 90.00 171 GLU A CA 1
ATOM 1314 C C . GLU A 1 171 ? 7.105 3.072 -22.684 1.00 90.00 171 GLU A C 1
ATOM 1316 O O . GLU A 1 171 ? 7.595 3.859 -21.872 1.00 90.00 171 GLU A O 1
ATOM 1321 N N . ALA A 1 172 ? 7.194 1.744 -22.531 1.00 89.75 172 ALA A N 1
ATOM 1322 C CA . ALA A 1 172 ? 7.862 1.121 -21.386 1.00 89.75 172 ALA A CA 1
ATOM 1323 C C . ALA A 1 172 ? 9.340 1.548 -21.277 1.00 89.75 172 ALA A C 1
ATOM 1325 O O . ALA A 1 172 ? 9.825 1.891 -20.197 1.00 89.75 172 ALA A O 1
ATOM 1326 N N . TYR A 1 173 ? 10.060 1.598 -22.402 1.00 91.56 173 TYR A N 1
ATOM 1327 C CA . TYR A 1 173 ? 11.447 2.064 -22.443 1.00 91.56 173 TYR A CA 1
ATOM 1328 C C . TYR A 1 173 ? 11.592 3.565 -22.158 1.00 91.56 173 TYR A C 1
ATOM 1330 O O . TYR A 1 173 ? 12.571 3.991 -21.544 1.00 91.56 173 TYR A O 1
ATOM 1338 N N . ALA A 1 174 ? 10.639 4.392 -22.593 1.00 89.69 174 ALA A N 1
ATOM 1339 C CA . ALA A 1 174 ? 10.636 5.816 -22.277 1.00 89.69 174 ALA A CA 1
ATOM 1340 C C . ALA A 1 174 ? 10.532 6.041 -20.764 1.00 89.69 174 ALA A C 1
ATOM 1342 O O . ALA A 1 174 ? 11.356 6.770 -20.210 1.00 89.69 174 ALA A O 1
ATOM 1343 N N . GLN A 1 175 ? 9.607 5.344 -20.097 1.00 87.19 175 GLN A N 1
ATOM 1344 C CA . GLN A 1 175 ? 9.469 5.408 -18.644 1.00 87.19 175 GLN A CA 1
ATOM 1345 C C . GLN A 1 175 ? 10.687 4.811 -17.924 1.00 87.19 175 GLN A C 1
ATOM 1347 O O . GLN A 1 175 ? 11.127 5.379 -16.927 1.00 87.19 175 GLN A O 1
ATOM 1352 N N . TYR A 1 176 ? 11.300 3.739 -1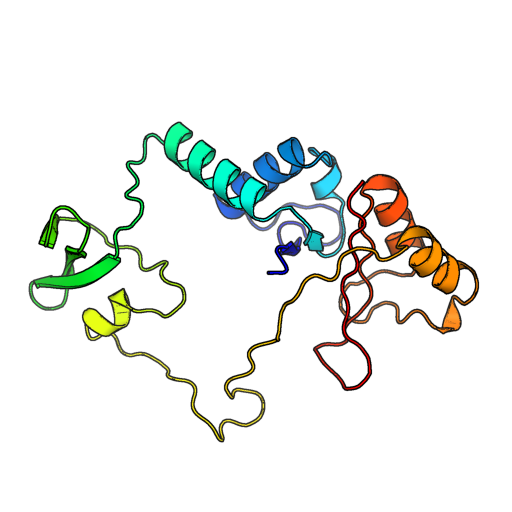8.444 1.00 89.12 176 TYR A N 1
ATOM 1353 C CA . TYR A 1 176 ? 12.562 3.216 -17.902 1.00 89.12 176 TYR A CA 1
ATOM 1354 C C . TYR A 1 176 ? 13.676 4.266 -17.899 1.00 89.12 176 TYR A C 1
ATOM 1356 O O . TYR A 1 176 ? 14.363 4.440 -16.896 1.00 89.12 176 TYR A O 1
ATOM 1364 N N . LYS A 1 177 ? 13.843 5.013 -18.994 1.00 89.06 177 LYS A N 1
ATOM 1365 C CA . LYS A 1 177 ? 14.850 6.084 -19.064 1.00 89.06 177 LYS A CA 1
ATOM 1366 C C . LYS A 1 177 ? 14.588 7.214 -18.071 1.00 89.06 177 LYS A C 1
ATOM 1368 O O . LYS A 1 177 ? 15.542 7.835 -17.613 1.00 89.06 177 LYS A O 1
ATOM 1373 N N . GLU A 1 178 ? 13.322 7.490 -17.779 1.00 84.94 178 GLU A N 1
ATOM 1374 C CA . GLU A 1 178 ? 12.916 8.525 -16.830 1.00 84.94 178 GLU A CA 1
ATOM 1375 C C . GLU A 1 178 ? 13.088 8.070 -15.373 1.00 84.94 178 GLU A C 1
ATOM 1377 O O . GLU A 1 178 ? 13.575 8.830 -14.542 1.00 84.94 178 GLU A O 1
ATOM 1382 N N . THR A 1 179 ? 12.706 6.829 -15.070 1.00 81.38 179 THR A N 1
ATOM 1383 C CA . THR A 1 179 ? 12.472 6.359 -13.691 1.00 81.38 179 THR A CA 1
ATOM 1384 C C . THR A 1 179 ? 13.417 5.259 -13.221 1.00 81.38 179 THR A C 1
ATOM 1386 O O . THR A 1 179 ? 13.413 4.913 -12.046 1.00 81.38 179 THR A O 1
ATOM 1389 N N . GLY A 1 180 ? 14.175 4.637 -14.125 1.00 84.25 180 GLY A N 1
ATOM 1390 C CA . GLY A 1 180 ? 14.927 3.410 -13.844 1.00 84.25 180 GLY A CA 1
ATOM 1391 C C . GLY A 1 180 ? 14.054 2.158 -13.662 1.00 84.25 180 GLY A C 1
ATOM 1392 O O . GLY A 1 180 ? 14.577 1.081 -13.378 1.00 84.25 180 GLY A O 1
ATOM 1393 N N . THR A 1 181 ? 12.733 2.257 -13.844 1.00 83.50 181 THR A N 1
ATOM 1394 C CA . THR A 1 181 ? 11.805 1.132 -13.674 1.00 83.50 181 THR A CA 1
ATOM 1395 C C . THR A 1 181 ? 11.320 0.598 -15.017 1.00 83.50 181 THR A C 1
ATOM 1397 O O . THR A 1 181 ? 10.779 1.346 -15.830 1.00 83.50 181 THR A O 1
ATOM 1400 N N . PHE A 1 182 ? 11.483 -0.709 -15.245 1.00 86.44 182 PHE A N 1
ATOM 1401 C CA . PHE A 1 182 ? 10.988 -1.392 -16.438 1.00 86.44 182 PHE A CA 1
ATOM 1402 C C . PHE A 1 182 ? 9.966 -2.461 -16.052 1.00 86.44 182 PHE A C 1
ATOM 1404 O O . PHE A 1 182 ? 10.287 -3.547 -15.563 1.00 86.44 182 PHE A O 1
ATOM 1411 N N . LEU A 1 183 ? 8.694 -2.162 -16.284 1.00 82.31 183 LEU A N 1
ATOM 1412 C CA . LEU A 1 183 ? 7.644 -3.139 -16.046 1.00 82.31 183 LEU A CA 1
ATOM 1413 C C . LEU A 1 183 ? 7.597 -4.126 -17.223 1.00 82.31 183 LEU A C 1
ATOM 1415 O O . LEU A 1 183 ? 7.212 -3.788 -18.346 1.00 82.31 183 LEU A O 1
ATOM 1419 N N . PHE A 1 184 ? 8.003 -5.359 -16.930 1.00 84.12 184 PHE A N 1
ATOM 1420 C CA . PHE A 1 184 ? 7.850 -6.490 -17.827 1.00 84.12 184 PHE A CA 1
ATOM 1421 C C . PHE A 1 184 ? 6.501 -7.189 -17.547 1.00 84.12 184 PHE A C 1
ATOM 1423 O O . PHE A 1 184 ? 6.141 -7.379 -16.382 1.00 84.12 184 PHE A O 1
ATOM 1430 N N . PRO A 1 185 ? 5.721 -7.529 -18.586 1.00 79.94 185 PRO A N 1
ATOM 1431 C CA . PRO A 1 185 ? 4.411 -8.143 -18.410 1.00 79.94 185 PRO A CA 1
ATOM 1432 C C . PRO A 1 185 ? 4.469 -9.522 -17.737 1.00 79.94 185 PRO A C 1
ATOM 1434 O O . PRO A 1 185 ? 5.302 -10.368 -18.062 1.00 79.94 185 PRO A O 1
ATOM 1437 N N . HIS A 1 186 ? 3.551 -9.762 -16.808 1.00 75.56 186 HIS A N 1
ATOM 1438 C CA . HIS A 1 186 ? 3.345 -11.015 -16.092 1.00 75.56 186 HIS A CA 1
ATOM 1439 C C . HIS A 1 186 ? 2.068 -11.765 -16.521 1.00 75.56 186 HIS A C 1
ATOM 1441 O O . HIS A 1 186 ? 1.830 -12.878 -16.054 1.00 75.56 186 HIS A O 1
ATOM 1447 N N . GLY A 1 187 ? 1.190 -11.176 -17.340 1.00 72.69 187 GLY A N 1
ATOM 1448 C CA . GLY A 1 187 ? 0.052 -11.874 -17.957 1.00 72.69 187 GLY A CA 1
ATOM 1449 C C . GLY A 1 187 ? -0.891 -12.550 -16.967 1.00 72.69 187 GLY A C 1
ATOM 1450 O O . GLY A 1 187 ? -1.324 -13.680 -17.187 1.00 72.69 187 GLY A O 1
ATOM 1451 N N . GLY A 1 188 ? -1.143 -11.902 -15.827 1.00 67.75 188 GLY A N 1
ATOM 1452 C CA . GLY A 1 188 ? -1.965 -12.474 -14.752 1.00 67.75 188 GLY A CA 1
ATOM 1453 C C . GLY A 1 188 ? -1.447 -13.784 -14.127 1.00 67.75 188 GLY A C 1
ATOM 1454 O O . GLY A 1 188 ? -2.240 -14.516 -13.535 1.00 67.75 188 GLY A O 1
ATOM 1455 N N . GLY A 1 189 ? -0.148 -14.096 -14.241 1.00 60.91 189 GLY A N 1
ATOM 1456 C CA . GLY A 1 189 ? 0.458 -15.295 -13.646 1.00 60.91 189 GLY A CA 1
ATOM 1457 C C . GLY A 1 189 ? 0.311 -16.562 -14.493 1.00 60.91 189 GLY A C 1
ATOM 1458 O O . GLY A 1 189 ? 0.324 -17.671 -13.953 1.00 60.91 189 GLY A O 1
ATOM 1459 N N . LEU A 1 190 ? 0.146 -16.417 -15.812 1.00 61.19 190 LEU A N 1
ATOM 1460 C CA . LEU A 1 190 ? 0.212 -17.541 -16.744 1.00 61.19 190 LEU A CA 1
ATOM 1461 C C . LEU A 1 190 ? 1.620 -18.181 -16.733 1.00 61.19 190 LEU A C 1
ATOM 1463 O O . LEU A 1 190 ? 2.620 -17.480 -16.557 1.00 61.19 190 LEU A O 1
ATOM 1467 N N . PRO A 1 191 ? 1.739 -19.510 -16.923 1.00 49.78 191 PRO A N 1
ATOM 1468 C CA . PRO A 1 191 ? 3.037 -20.182 -16.937 1.00 49.78 191 PRO A CA 1
ATOM 1469 C C . PRO A 1 191 ? 3.991 -19.564 -17.972 1.00 49.78 191 PRO A C 1
ATOM 1471 O O . PRO A 1 191 ? 3.656 -19.494 -19.151 1.00 49.78 191 PRO A O 1
ATOM 1474 N N . GLY A 1 192 ? 5.185 -19.150 -17.533 1.00 51.56 192 GLY A N 1
ATOM 1475 C CA . GLY A 1 192 ? 6.232 -18.598 -18.406 1.00 51.56 192 GLY A CA 1
ATOM 1476 C C . GLY A 1 192 ? 6.328 -17.067 -18.464 1.00 51.56 192 GLY A C 1
ATOM 1477 O O . GLY A 1 192 ? 7.223 -16.565 -19.136 1.00 51.56 192 GLY A O 1
ATOM 1478 N N . VAL A 1 193 ? 5.478 -16.326 -17.743 1.00 51.31 193 VAL A N 1
ATOM 1479 C CA . VAL A 1 193 ? 5.514 -14.851 -17.664 1.00 51.31 193 VAL A CA 1
ATOM 1480 C C . VAL A 1 193 ? 5.343 -14.395 -16.216 1.00 51.31 193 VAL A C 1
ATOM 1482 O O . VAL A 1 193 ? 4.243 -14.405 -15.679 1.00 51.31 193 VAL A O 1
ATOM 1485 N N . SER A 1 194 ? 6.432 -13.999 -15.548 1.00 50.31 194 SER A N 1
ATOM 1486 C CA . SER A 1 194 ? 6.336 -13.342 -14.236 1.00 50.31 194 SER A CA 1
ATOM 1487 C C . SER A 1 194 ? 7.643 -12.654 -13.831 1.00 50.31 194 SER A C 1
ATOM 1489 O O . SER A 1 194 ? 8.506 -13.287 -13.224 1.00 50.31 194 SER A O 1
ATOM 1491 N N . ALA A 1 195 ? 7.783 -11.359 -14.123 1.00 54.38 195 ALA A N 1
ATOM 1492 C CA . ALA A 1 195 ? 8.728 -10.479 -13.430 1.00 54.38 195 ALA A CA 1
ATOM 1493 C C . ALA A 1 195 ? 8.356 -9.009 -13.661 1.00 54.38 195 ALA A C 1
ATOM 1495 O O . ALA A 1 195 ? 8.215 -8.601 -14.801 1.00 54.38 195 ALA A O 1
ATOM 1496 N N . ALA A 1 196 ? 8.271 -8.199 -12.606 1.00 52.12 196 ALA A N 1
ATOM 1497 C CA . ALA A 1 196 ? 8.460 -6.753 -12.725 1.00 52.12 196 ALA A CA 1
ATOM 1498 C C . ALA A 1 196 ? 9.920 -6.462 -12.357 1.00 52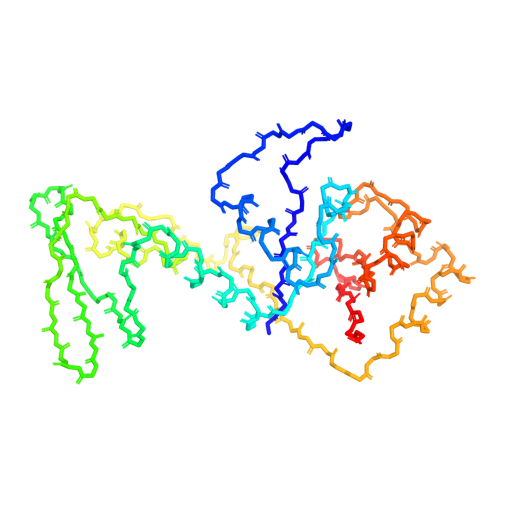.12 196 ALA A C 1
ATOM 1500 O O . ALA A 1 196 ? 10.388 -6.957 -11.327 1.00 52.12 196 ALA A O 1
ATOM 1501 N N . VAL A 1 197 ? 10.651 -5.712 -13.187 1.00 55.69 197 VAL A N 1
ATOM 1502 C CA . VAL A 1 197 ? 12.090 -5.486 -12.993 1.00 55.69 197 VAL A CA 1
ATOM 1503 C C . VAL A 1 197 ? 12.341 -4.001 -12.737 1.00 55.69 197 VAL A C 1
ATOM 1505 O O . VAL A 1 197 ? 12.259 -3.165 -13.630 1.00 55.69 197 VAL A O 1
ATOM 1508 N N . ALA A 1 198 ? 12.656 -3.658 -11.492 1.00 53.88 198 ALA A N 1
ATOM 1509 C CA . ALA A 1 198 ? 13.155 -2.329 -11.149 1.00 53.88 198 ALA A CA 1
ATOM 1510 C C . ALA A 1 198 ? 14.681 -2.368 -11.052 1.00 53.88 198 ALA A C 1
ATOM 1512 O O . ALA A 1 198 ? 15.228 -3.253 -10.389 1.00 53.88 198 ALA A O 1
ATOM 1513 N N . ALA A 1 199 ? 15.362 -1.409 -11.681 1.00 47.94 199 ALA A N 1
ATOM 1514 C CA . ALA A 1 199 ? 16.757 -1.131 -11.375 1.00 47.94 199 ALA A CA 1
ATOM 1515 C C . ALA A 1 199 ? 16.804 -0.230 -10.138 1.00 47.94 199 ALA A C 1
ATOM 1517 O O . ALA A 1 199 ? 16.189 0.834 -10.130 1.00 47.94 199 ALA A O 1
ATOM 1518 N N . ALA A 1 200 ? 17.544 -0.629 -9.106 1.00 43.16 200 ALA A N 1
ATOM 1519 C CA . ALA A 1 200 ? 17.988 0.327 -8.099 1.00 43.16 200 ALA A CA 1
ATOM 1520 C C . ALA A 1 200 ? 19.195 1.070 -8.691 1.00 43.16 200 ALA A C 1
ATOM 1522 O O . ALA A 1 200 ? 20.188 0.423 -9.033 1.00 43.16 200 ALA A O 1
ATOM 1523 N N . ARG A 1 201 ? 19.092 2.389 -8.864 1.00 46.25 201 ARG A N 1
ATOM 1524 C CA . ARG A 1 201 ? 20.249 3.258 -9.110 1.00 46.25 201 ARG A CA 1
ATOM 1525 C C . ARG A 1 201 ? 20.692 3.897 -7.805 1.00 46.25 201 ARG A C 1
ATOM 1527 O O . ARG A 1 201 ? 19.797 4.243 -7.005 1.00 46.25 201 ARG A O 1
#

pLDDT: mean 86.02, std 13.37, range [43.16, 98.44]

Organism: NCBI:txid412755

Radius of gyration: 20.99 Å; chains: 1; bounding box: 47×42×60 Å

Foldseek 3Di:
DWDKDAPPQADPPLHGDDDDDVVVLVQQQCVVQPVHVVCSVDHTIDTHDPVSSVVSVVVVCVVVVHDDDPQKDFDAFDDDPLDTQWTWIQHPVGIDTDGDPDDDDPVVVCNHCVRSVHDDDDADPPPPPSHDDDDPDDDDPPDPVVVVLVVCVVVVVPADAPQRTNDGSVSQVVVCVVRQWRQGDQNVPDPPRDDGDHDDD